Protein AF-A0A8B7E274-F1 (afdb_monomer)

Secondary structure (DSSP, 8-state):
-TT--HHHHHHHHHHHHHHHHHHHHHHT--EEEEESB--GGGSSS-TT-B--EEHHHHTT--SHHHHHHHHHHSS--TTTTS-HHHHHHHHHTBPPPEEEEPTTSSEEEEEEEE---HHHHTT---EEEETTEEEEEEEEEETTEEEEPPTTSHHHHHIIIIIHHHHHHHHHHHHHHHHH----HHHHHHHHHHTTSSS--TTT--EEEEE-----SGGG----SGGGGGGGGS-EEEEEE--TTHHHHSHHHHHTTSTTPEEE-GGG--S----

Mean predicted aligned error: 13.19 Å

Foldseek 3Di:
DPDDPLVNVVVVVLQVVLLVLLQCQLLQHKDKDKDQADPVVVVPDDHRDRRFDQCVSCVVLQFLVNNLCCCPPDPQCQQVVPDPLRSVLSSVQKDGWDWDDDPPDSGTMIMMIGHNQCVRSPLDHTFTDDPVRNVGWGWHDDDPDTHTDDPPDPVVVCSNPPVSNVSSVVNVVVVVVVVVDPPPVVVVVCCVQVVPDPDHPVVVDAAEAEEEDDDPDPVVVPPACPVVLCLCVDPHQEYEYHYPCCCPGRCCVNNPPDPNYHYQYPVNPDDDDDD

pLDDT: mean 78.73, std 15.01, range [30.28, 97.69]

Radius of gyration: 22.77 Å; Cα contacts (8 Å, |Δi|>4): 388; chains: 1; bounding box: 51×40×62 Å

Structure (mmCIF, N/CA/C/O backbone):
data_AF-A0A8B7E274-F1
#
_entry.id   AF-A0A8B7E274-F1
#
loop_
_atom_site.group_PD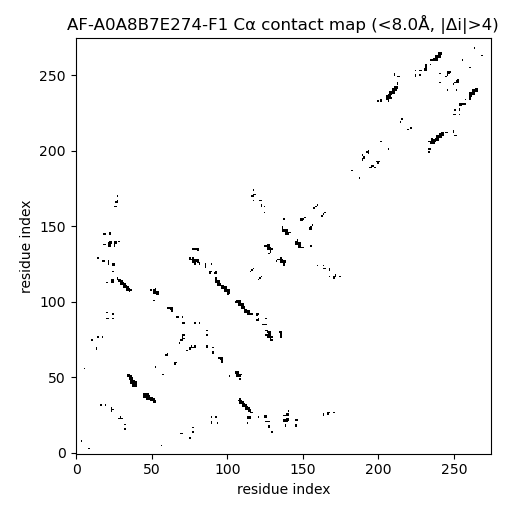B
_atom_site.id
_atom_site.type_symbol
_atom_site.label_atom_id
_atom_site.label_alt_id
_atom_site.label_comp_id
_atom_site.label_asym_id
_atom_site.label_entity_id
_atom_site.label_seq_id
_atom_site.pdbx_PDB_ins_code
_atom_site.Cartn_x
_atom_site.Cartn_y
_atom_site.Cartn_z
_atom_site.occupancy
_atom_site.B_iso_or_equiv
_atom_site.auth_seq_id
_atom_site.auth_comp_id
_atom_site.auth_asym_id
_atom_site.auth_atom_id
_atom_site.pdbx_PDB_model_num
ATOM 1 N N . ASN A 1 1 ? 26.942 3.659 7.820 1.00 33.00 1 ASN A N 1
ATOM 2 C CA . ASN A 1 1 ? 27.632 3.348 9.088 1.00 33.00 1 ASN A CA 1
ATOM 3 C C . ASN A 1 1 ? 28.043 1.889 9.086 1.00 33.00 1 ASN A C 1
ATOM 5 O O . ASN A 1 1 ? 27.149 1.057 8.990 1.00 33.00 1 ASN A O 1
ATOM 9 N N . PRO A 1 2 ? 29.345 1.575 9.141 1.00 39.31 2 PRO A N 1
ATOM 10 C CA . PRO A 1 2 ? 29.827 0.210 9.340 1.00 39.31 2 PRO A CA 1
ATOM 11 C C . PRO A 1 2 ? 29.796 -0.061 10.859 1.00 39.31 2 PRO A C 1
ATOM 13 O O . PRO A 1 2 ? 30.290 0.755 11.622 1.00 39.31 2 PRO A O 1
ATOM 16 N N . ASN A 1 3 ? 29.172 -1.071 11.452 1.00 41.00 3 ASN A N 1
ATOM 17 C CA . ASN A 1 3 ? 28.542 -2.293 10.990 1.00 41.00 3 ASN A CA 1
ATOM 18 C C . ASN A 1 3 ? 27.197 -2.409 11.728 1.00 41.00 3 ASN A C 1
ATOM 20 O O . ASN A 1 3 ? 27.193 -2.608 12.942 1.00 41.00 3 ASN A O 1
ATOM 24 N N . LEU A 1 4 ? 26.058 -2.276 11.040 1.00 55.00 4 LEU A N 1
ATOM 25 C CA . LEU A 1 4 ? 24.805 -2.772 11.620 1.00 55.00 4 LEU A CA 1
ATOM 26 C C . LEU A 1 4 ? 24.878 -4.300 11.617 1.00 55.00 4 LEU A C 1
ATOM 28 O O . LEU A 1 4 ? 25.197 -4.890 10.583 1.00 55.00 4 LEU A O 1
ATOM 32 N N . SER A 1 5 ? 24.611 -4.942 12.757 1.00 69.62 5 SER A N 1
ATOM 33 C CA . SER A 1 5 ? 24.557 -6.403 12.798 1.00 69.62 5 SER A CA 1
ATOM 34 C C . SER A 1 5 ? 23.412 -6.903 11.911 1.00 69.62 5 SER A C 1
ATOM 36 O O . SER A 1 5 ? 22.435 -6.186 11.679 1.00 69.62 5 SER A O 1
ATOM 38 N N . GLU A 1 6 ? 23.489 -8.149 11.434 1.00 70.44 6 GLU A N 1
ATOM 39 C CA . GLU A 1 6 ? 22.400 -8.763 10.659 1.00 70.44 6 GLU A CA 1
ATOM 40 C C . GLU A 1 6 ? 21.058 -8.613 11.394 1.00 70.44 6 GLU A C 1
ATOM 42 O O . GLU A 1 6 ? 20.045 -8.275 10.785 1.00 70.44 6 GLU A O 1
ATOM 47 N N . LYS A 1 7 ? 21.078 -8.772 12.725 1.00 72.75 7 LYS A N 1
ATOM 48 C CA . LYS A 1 7 ? 19.931 -8.567 13.609 1.00 72.75 7 LYS A CA 1
ATOM 49 C C . LYS A 1 7 ? 19.374 -7.148 13.496 1.00 72.75 7 LYS A C 1
ATOM 51 O O . LYS A 1 7 ? 18.175 -7.011 13.287 1.00 72.75 7 LYS A O 1
ATOM 56 N N . ASP A 1 8 ? 20.206 -6.114 13.577 1.00 70.62 8 ASP A N 1
ATOM 57 C CA . ASP A 1 8 ? 19.749 -4.718 13.509 1.00 70.62 8 ASP A CA 1
ATOM 58 C C . ASP A 1 8 ? 19.115 -4.386 12.154 1.00 70.62 8 ASP A C 1
ATOM 60 O O . ASP A 1 8 ? 18.099 -3.692 12.094 1.00 70.62 8 ASP A O 1
ATOM 64 N N . ILE A 1 9 ? 19.655 -4.954 11.070 1.00 73.25 9 ILE A N 1
ATOM 65 C CA . ILE A 1 9 ? 19.078 -4.836 9.725 1.00 73.25 9 ILE A CA 1
ATOM 66 C C . ILE A 1 9 ? 17.688 -5.484 9.685 1.00 73.25 9 ILE A C 1
ATOM 68 O O . ILE A 1 9 ? 16.738 -4.861 9.202 1.00 73.25 9 ILE A O 1
ATOM 72 N N . LYS A 1 10 ? 17.530 -6.696 10.245 1.00 77.38 10 LYS A N 1
ATOM 73 C CA . LYS A 1 10 ? 16.214 -7.362 10.328 1.00 77.38 10 LYS A CA 1
ATOM 74 C C . LYS A 1 10 ? 15.217 -6.523 11.123 1.00 77.38 10 LYS A C 1
ATOM 76 O O . LYS A 1 10 ? 14.062 -6.396 10.729 1.00 77.38 10 LYS A O 1
ATOM 81 N N . LEU A 1 11 ? 15.654 -5.951 12.244 1.00 78.19 11 LEU A N 1
ATOM 82 C CA . LEU A 1 11 ? 14.799 -5.150 13.117 1.00 78.19 11 LEU A CA 1
ATOM 83 C C . LEU A 1 11 ? 14.332 -3.866 12.431 1.00 78.19 11 LEU A C 1
ATOM 85 O O . LEU A 1 11 ? 13.142 -3.553 12.466 1.00 78.19 11 LEU A O 1
ATOM 89 N N . ALA A 1 12 ? 15.240 -3.160 11.756 1.00 81.12 12 ALA A N 1
ATOM 90 C CA . ALA A 1 12 ? 14.899 -1.976 10.977 1.00 81.12 12 ALA A CA 1
ATOM 91 C C . ALA A 1 12 ? 13.906 -2.308 9.852 1.00 81.12 12 ALA A C 1
ATOM 93 O O . ALA A 1 12 ? 12.938 -1.573 9.646 1.00 81.12 12 ALA A O 1
ATOM 94 N N . PHE A 1 13 ? 14.104 -3.443 9.173 1.00 84.62 13 PHE A N 1
ATOM 95 C CA . PHE A 1 13 ? 13.191 -3.935 8.145 1.00 84.62 13 PHE A CA 1
ATOM 96 C C . PHE A 1 13 ? 11.785 -4.189 8.705 1.00 84.62 13 PHE A C 1
ATOM 98 O O . PHE A 1 13 ? 10.815 -3.621 8.205 1.00 84.62 13 PHE A O 1
ATOM 105 N N . ILE A 1 14 ? 11.674 -4.982 9.778 1.00 84.00 14 ILE A N 1
ATOM 106 C CA . ILE A 1 14 ? 10.390 -5.328 10.411 1.00 84.00 14 ILE A CA 1
ATOM 107 C C . ILE A 1 14 ? 9.680 -4.075 10.916 1.00 84.00 14 ILE A C 1
ATOM 109 O O . ILE A 1 14 ? 8.479 -3.927 10.711 1.00 84.00 14 ILE A O 1
ATOM 113 N N . HIS A 1 15 ? 10.407 -3.155 11.553 1.00 86.81 15 HIS A N 1
ATOM 114 C CA . HIS A 1 15 ? 9.827 -1.917 12.058 1.00 86.81 15 HIS A CA 1
ATOM 115 C C . HIS A 1 15 ? 9.302 -1.032 10.921 1.00 86.81 15 HIS A C 1
ATOM 117 O O . HIS A 1 15 ? 8.178 -0.532 11.001 1.00 86.81 15 HIS A O 1
ATOM 123 N N . LYS A 1 16 ? 10.077 -0.863 9.839 1.00 90.19 16 LYS A N 1
ATOM 124 C CA . LYS A 1 16 ? 9.668 -0.060 8.677 1.00 90.19 16 LYS A CA 1
ATOM 125 C C . LYS A 1 16 ? 8.457 -0.679 7.975 1.00 90.19 16 LYS A C 1
ATOM 127 O O . LYS A 1 16 ? 7.489 0.034 7.714 1.00 90.19 16 LYS A O 1
ATOM 132 N N . LEU A 1 17 ? 8.479 -1.994 7.745 1.00 91.06 17 LEU A N 1
ATOM 133 C CA . LEU A 1 17 ? 7.355 -2.731 7.167 1.00 91.06 17 LEU A CA 1
ATOM 134 C C . LEU A 1 17 ? 6.113 -2.647 8.061 1.00 91.06 17 LEU A C 1
ATOM 136 O O . LEU A 1 17 ? 5.043 -2.298 7.581 1.00 91.06 17 LEU A O 1
ATOM 140 N N . GLY A 1 18 ? 6.258 -2.906 9.362 1.00 91.94 18 GLY A N 1
ATOM 141 C CA . GLY A 1 18 ? 5.162 -2.864 10.329 1.00 91.94 18 GLY A CA 1
ATOM 142 C C . GLY A 1 18 ? 4.521 -1.482 10.434 1.00 91.94 18 GLY A C 1
ATOM 143 O O . GLY A 1 18 ? 3.300 -1.375 10.452 1.00 91.94 18 GLY A O 1
ATOM 144 N N . THR A 1 19 ? 5.331 -0.420 10.432 1.00 93.94 19 THR A N 1
ATOM 145 C CA . THR A 1 19 ? 4.847 0.971 10.458 1.00 93.94 19 THR A CA 1
ATOM 146 C C . THR A 1 19 ? 4.044 1.295 9.205 1.00 93.94 19 THR A C 1
ATOM 148 O O . THR A 1 19 ? 2.931 1.809 9.300 1.00 93.94 19 THR A O 1
ATOM 151 N N . PHE A 1 20 ? 4.584 0.958 8.032 1.00 95.25 20 PHE A N 1
ATOM 152 C CA . PHE A 1 20 ? 3.915 1.170 6.752 1.00 95.25 20 PHE A CA 1
ATOM 153 C C . PHE A 1 20 ? 2.606 0.376 6.659 1.00 95.25 20 PHE A C 1
ATOM 155 O O . PHE A 1 20 ? 1.564 0.930 6.318 1.00 95.25 20 PHE A O 1
ATOM 162 N N . ALA A 1 21 ? 2.645 -0.904 7.026 1.00 94.75 21 ALA A N 1
ATOM 163 C CA . ALA A 1 21 ? 1.494 -1.793 7.026 1.00 94.75 21 ALA A CA 1
ATOM 164 C C . ALA A 1 21 ? 0.391 -1.301 7.976 1.00 94.75 21 ALA A C 1
ATOM 166 O O . ALA A 1 21 ? -0.757 -1.169 7.555 1.00 94.75 21 ALA A O 1
ATOM 167 N N . ALA A 1 22 ? 0.734 -0.947 9.221 1.00 95.56 22 ALA A N 1
ATOM 168 C CA . ALA A 1 22 ? -0.215 -0.394 10.185 1.00 95.56 22 ALA A CA 1
ATOM 169 C C . ALA A 1 22 ? -0.840 0.915 9.682 1.00 95.56 22 ALA A C 1
ATOM 171 O O . ALA A 1 22 ? -2.057 1.074 9.767 1.00 95.56 22 ALA A O 1
ATOM 172 N N . ALA A 1 23 ? -0.039 1.814 9.100 1.00 97.31 23 ALA A N 1
ATOM 173 C CA . ALA A 1 23 ? -0.530 3.059 8.515 1.00 97.31 23 ALA A CA 1
ATOM 174 C C . ALA A 1 23 ? -1.537 2.806 7.387 1.00 97.31 23 ALA A C 1
ATOM 176 O O . ALA A 1 23 ? -2.643 3.349 7.409 1.00 97.31 23 ALA A O 1
ATOM 177 N N . CYS A 1 24 ? -1.183 1.952 6.421 1.00 97.56 24 CYS A N 1
ATOM 178 C CA . CYS A 1 24 ? -2.059 1.579 5.311 1.00 97.56 24 CYS A CA 1
ATOM 179 C C . CYS A 1 24 ? -3.362 0.943 5.815 1.00 97.56 24 CYS A C 1
ATOM 181 O O . CYS A 1 24 ? -4.448 1.323 5.377 1.00 97.56 24 CYS A O 1
ATOM 183 N N . MET A 1 25 ? -3.277 0.026 6.785 1.00 97.12 25 MET A N 1
ATOM 184 C CA . MET A 1 25 ? -4.450 -0.656 7.329 1.00 97.12 25 MET A CA 1
ATOM 185 C C . MET A 1 25 ? -5.360 0.266 8.135 1.00 97.12 25 MET A C 1
ATOM 187 O O . MET A 1 25 ? -6.572 0.215 7.937 1.00 97.12 25 MET A O 1
ATOM 191 N N . ASN A 1 26 ? -4.818 1.129 8.992 1.00 97.69 26 ASN A N 1
ATOM 192 C CA . ASN A 1 26 ? -5.615 2.074 9.780 1.00 97.69 26 ASN A CA 1
ATOM 193 C C . ASN A 1 26 ? -6.251 3.169 8.910 1.00 97.69 26 ASN A C 1
ATOM 195 O O . ASN A 1 26 ? -7.374 3.583 9.193 1.00 97.69 26 ASN A O 1
ATOM 199 N N . SER A 1 27 ? -5.574 3.589 7.834 1.00 97.19 27 SER A N 1
ATOM 200 C CA . SER A 1 27 ? -6.117 4.540 6.853 1.00 97.19 27 SER A CA 1
ATOM 201 C C . SER A 1 27 ? -6.951 3.896 5.741 1.00 97.19 27 SER A C 1
ATOM 203 O O . SER A 1 27 ? -7.525 4.611 4.931 1.00 97.19 27 SER A O 1
ATOM 205 N N . ARG A 1 28 ? -7.031 2.559 5.684 1.00 96.06 28 ARG A N 1
ATOM 206 C CA . ARG A 1 28 ? -7.749 1.785 4.650 1.00 96.06 28 ARG A CA 1
ATOM 207 C C . ARG A 1 28 ? -7.289 2.054 3.204 1.00 96.06 28 ARG A C 1
ATOM 209 O O . ARG A 1 28 ? -8.042 1.825 2.253 1.00 96.06 28 ARG A O 1
ATOM 216 N N . TYR A 1 29 ? -6.024 2.436 3.027 1.00 93.19 29 TYR A N 1
ATOM 217 C CA . TYR A 1 29 ? -5.407 2.647 1.717 1.00 93.19 29 TYR A CA 1
ATOM 218 C C . TYR A 1 29 ? -4.513 1.481 1.309 1.00 93.19 29 TYR A C 1
ATOM 220 O O . TYR A 1 29 ? -3.795 0.913 2.130 1.00 93.19 29 TYR A O 1
ATOM 228 N N . ASN A 1 30 ? -4.547 1.142 0.019 1.00 95.00 30 ASN A N 1
ATOM 229 C CA . ASN A 1 30 ? -3.553 0.236 -0.545 1.00 95.00 30 ASN A CA 1
ATOM 230 C C . ASN A 1 30 ? -2.201 0.947 -0.566 1.00 95.00 30 ASN A C 1
ATOM 232 O O . ASN A 1 30 ? -2.141 2.156 -0.791 1.00 95.00 30 ASN A O 1
ATOM 236 N N . GLY A 1 31 ? -1.124 0.197 -0.394 1.00 94.44 31 GLY A N 1
ATOM 237 C CA . GLY A 1 31 ? 0.209 0.752 -0.553 1.00 94.44 31 GLY A CA 1
ATOM 238 C C . GLY A 1 31 ? 1.223 -0.325 -0.865 1.00 94.44 31 GLY A C 1
ATOM 239 O O . GLY A 1 31 ? 1.112 -1.436 -0.363 1.00 94.44 31 GLY A O 1
ATOM 240 N N . THR A 1 32 ? 2.230 0.039 -1.644 1.00 94.31 32 THR A N 1
ATOM 241 C CA . THR A 1 32 ? 3.379 -0.812 -1.946 1.00 94.31 32 THR A CA 1
ATOM 242 C C . THR A 1 32 ? 4.606 -0.196 -1.300 1.00 94.31 32 THR A C 1
ATOM 244 O O . THR A 1 32 ? 4.829 1.014 -1.408 1.00 94.31 32 THR A O 1
ATOM 247 N N . ILE A 1 33 ? 5.381 -1.008 -0.588 1.00 92.25 33 ILE A N 1
ATOM 248 C CA . ILE A 1 33 ? 6.664 -0.596 -0.028 1.00 92.25 33 ILE A CA 1
ATOM 249 C C . ILE A 1 33 ? 7.794 -1.305 -0.759 1.00 92.25 33 ILE A C 1
ATOM 251 O O . ILE A 1 33 ? 7.780 -2.524 -0.923 1.00 92.25 33 ILE A O 1
ATOM 255 N N . PHE A 1 34 ? 8.796 -0.516 -1.138 1.00 91.31 34 PHE A N 1
ATOM 256 C CA . PHE A 1 34 ? 10.032 -0.999 -1.726 1.00 91.31 34 PHE A CA 1
ATOM 257 C C . PHE A 1 34 ? 11.187 -0.848 -0.735 1.00 91.31 34 PHE A C 1
ATOM 259 O O . PHE A 1 34 ? 11.337 0.185 -0.073 1.00 91.31 34 PHE A O 1
ATOM 266 N N . PHE A 1 35 ? 12.038 -1.866 -0.656 1.00 89.75 35 PHE A N 1
ATOM 267 C CA . PHE A 1 35 ? 13.334 -1.795 0.008 1.00 89.75 35 PHE A CA 1
ATOM 268 C C . PHE A 1 35 ? 14.453 -1.991 -1.014 1.00 89.75 35 PHE A C 1
ATOM 270 O O . PHE A 1 35 ? 14.328 -2.794 -1.935 1.00 89.75 35 PHE A O 1
ATOM 277 N N . GLY A 1 36 ? 15.557 -1.265 -0.834 1.00 88.19 36 GLY A N 1
ATOM 278 C CA . GLY A 1 36 ? 16.609 -1.154 -1.850 1.00 88.19 36 GLY A CA 1
ATOM 279 C C . GLY A 1 36 ? 16.381 -0.005 -2.839 1.00 88.19 36 GLY A C 1
ATOM 280 O O . GLY A 1 36 ? 17.130 0.104 -3.802 1.00 88.19 36 GLY A O 1
ATOM 281 N N . ILE A 1 37 ? 15.392 0.858 -2.590 1.00 88.12 37 ILE A N 1
ATOM 282 C CA . ILE A 1 37 ? 15.175 2.117 -3.312 1.00 88.12 37 ILE A CA 1
ATOM 283 C C . ILE A 1 37 ? 15.414 3.272 -2.338 1.00 88.12 37 ILE A C 1
ATOM 285 O O . ILE A 1 37 ? 14.920 3.236 -1.206 1.00 88.12 37 ILE A O 1
ATOM 289 N N . SER A 1 38 ? 16.205 4.256 -2.758 1.00 81.88 38 SER A N 1
ATOM 290 C CA . SER A 1 38 ? 16.547 5.416 -1.940 1.00 81.88 38 SER A CA 1
ATOM 291 C C . SER A 1 38 ? 15.380 6.394 -1.824 1.00 81.88 38 SER A C 1
ATOM 293 O O . SER A 1 38 ? 14.650 6.631 -2.787 1.00 81.88 38 SER A O 1
ATOM 295 N N . ASP A 1 39 ? 15.237 6.999 -0.646 1.00 73.62 39 ASP A N 1
ATOM 296 C CA . ASP A 1 39 ? 14.357 8.147 -0.423 1.00 73.62 39 ASP A CA 1
ATOM 297 C C . ASP A 1 39 ? 15.212 9.430 -0.381 1.00 73.62 39 ASP A C 1
ATOM 299 O O . ASP A 1 39 ? 16.369 9.400 0.042 1.00 73.62 39 ASP A O 1
ATOM 303 N N . CYS A 1 40 ? 14.671 10.575 -0.802 1.00 62.34 40 CYS A N 1
ATOM 304 C CA . CYS A 1 40 ? 15.409 11.845 -0.901 1.00 62.34 40 CYS A CA 1
ATOM 305 C C . CYS A 1 40 ? 15.821 12.427 0.461 1.00 62.34 40 CYS A C 1
ATOM 307 O O . CYS A 1 40 ? 16.544 13.420 0.523 1.00 62.34 40 CYS A O 1
ATOM 309 N N . LYS A 1 41 ? 15.390 11.812 1.565 1.00 61.06 41 LYS A N 1
ATOM 310 C CA . LYS A 1 41 ? 15.699 12.248 2.933 1.00 61.06 41 LYS A CA 1
ATOM 311 C C . LYS A 1 41 ? 17.135 11.949 3.359 1.00 61.06 41 LYS A C 1
ATOM 313 O O . LYS A 1 41 ? 17.600 12.510 4.348 1.00 61.06 41 LYS A O 1
ATOM 318 N N . ASP A 1 42 ? 17.842 11.108 2.613 1.00 56.75 42 ASP A N 1
ATOM 319 C CA . ASP A 1 42 ? 19.153 10.605 3.018 1.00 56.75 42 ASP A CA 1
ATOM 320 C C . ASP A 1 42 ? 20.292 11.569 2.634 1.00 56.75 42 ASP A C 1
ATOM 322 O O . ASP A 1 42 ? 21.438 11.368 3.044 1.00 56.75 42 ASP A O 1
ATOM 326 N N . GLY A 1 43 ? 19.995 12.605 1.832 1.00 60.75 43 GLY A N 1
ATOM 327 C CA . GLY A 1 43 ? 20.916 13.675 1.410 1.00 60.75 43 GLY A CA 1
ATOM 328 C C . GLY A 1 43 ? 22.123 13.218 0.578 1.00 60.75 43 GLY A C 1
ATOM 329 O O . GLY A 1 43 ? 22.936 14.038 0.164 1.00 60.75 43 GLY A O 1
ATOM 330 N N . LYS A 1 44 ? 22.260 11.908 0.356 1.00 67.12 44 LYS A N 1
ATOM 331 C CA . LYS A 1 44 ? 23.396 11.245 -0.302 1.00 67.12 44 LYS A CA 1
ATOM 332 C C . LYS A 1 44 ? 23.004 10.528 -1.590 1.00 67.12 44 LYS A C 1
ATOM 334 O O . LYS A 1 44 ? 23.861 9.940 -2.245 1.00 67.12 44 LYS A O 1
ATOM 339 N N . SER A 1 45 ? 21.718 10.459 -1.898 1.00 67.81 45 SER A N 1
ATOM 340 C CA . SER A 1 45 ? 21.174 9.658 -2.991 1.00 67.81 45 SER A CA 1
ATOM 341 C C . SER A 1 45 ? 19.885 10.299 -3.481 1.00 67.81 45 SER A C 1
ATOM 343 O O . SER A 1 45 ? 19.156 10.910 -2.692 1.00 67.81 45 SER A O 1
ATOM 345 N N . ASP A 1 46 ? 19.642 10.182 -4.780 1.00 76.81 46 ASP A N 1
ATOM 346 C CA . ASP A 1 46 ? 18.462 10.757 -5.414 1.00 76.81 46 ASP A CA 1
ATOM 347 C C . ASP A 1 46 ? 17.217 9.934 -5.044 1.00 76.81 46 ASP A C 1
ATOM 349 O O . ASP A 1 46 ? 17.287 8.719 -4.827 1.00 76.81 46 ASP A O 1
ATOM 353 N N . HIS A 1 47 ? 16.058 10.591 -4.944 1.00 79.12 47 HIS A N 1
ATOM 354 C CA . HIS A 1 47 ? 14.799 9.880 -4.708 1.00 79.12 47 HIS A CA 1
ATOM 355 C C . HIS A 1 47 ? 14.551 8.871 -5.829 1.00 79.12 47 HIS A C 1
ATOM 357 O O . HIS A 1 47 ? 14.644 9.220 -7.004 1.00 79.12 47 HIS A O 1
ATOM 363 N N . GLY A 1 48 ? 14.202 7.638 -5.470 1.00 80.69 48 GLY A N 1
ATOM 364 C CA . GLY A 1 48 ? 13.940 6.587 -6.449 1.00 80.69 48 GLY A CA 1
ATOM 365 C C . GLY A 1 48 ? 15.195 5.883 -6.969 1.00 80.69 48 GLY A C 1
ATOM 366 O O . GLY A 1 48 ? 15.069 4.958 -7.767 1.00 80.69 48 GLY A O 1
ATOM 367 N N . GLU A 1 49 ? 16.396 6.252 -6.510 1.00 84.75 49 GLU A N 1
ATOM 368 C CA . GLU A 1 49 ? 17.622 5.567 -6.923 1.00 84.75 49 GLU A CA 1
ATOM 369 C C . GLU A 1 49 ? 17.616 4.097 -6.463 1.00 84.75 49 GLU A C 1
ATOM 371 O O . GLU A 1 49 ? 17.457 3.796 -5.273 1.00 84.75 49 GLU A O 1
ATOM 376 N N . ILE A 1 50 ? 17.824 3.170 -7.402 1.00 87.06 50 ILE A N 1
ATOM 377 C CA . ILE A 1 50 ? 17.872 1.731 -7.130 1.00 87.06 50 ILE A CA 1
ATOM 378 C C . ILE A 1 50 ? 19.253 1.372 -6.569 1.00 87.06 50 ILE A C 1
ATOM 380 O O . ILE A 1 50 ? 20.238 1.267 -7.293 1.00 87.06 50 ILE A O 1
ATOM 384 N N . LYS A 1 51 ? 19.327 1.151 -5.254 1.00 86.69 51 LYS A N 1
ATOM 385 C CA . LYS A 1 51 ? 20.541 0.679 -4.564 1.00 86.69 51 LYS A CA 1
ATOM 386 C C . LYS A 1 51 ? 20.593 -0.844 -4.451 1.00 86.69 51 LYS A C 1
ATOM 388 O O . LYS A 1 51 ? 21.682 -1.420 -4.417 1.00 86.69 51 LYS A O 1
ATOM 393 N N . GLY A 1 52 ? 19.427 -1.478 -4.348 1.00 86.12 52 GLY A N 1
ATOM 394 C CA . GLY A 1 52 ? 19.267 -2.899 -4.060 1.00 86.12 52 GLY A CA 1
ATOM 395 C C . GLY A 1 52 ? 19.742 -3.313 -2.665 1.00 86.12 52 GLY A C 1
ATOM 396 O O . GLY A 1 52 ? 20.377 -2.557 -1.929 1.00 86.12 52 GLY A O 1
ATOM 397 N N . ILE A 1 53 ? 19.428 -4.550 -2.298 1.00 85.56 53 ILE A N 1
ATOM 398 C CA . ILE A 1 53 ? 19.911 -5.231 -1.097 1.00 85.56 53 ILE A CA 1
ATOM 399 C C . ILE A 1 53 ? 20.653 -6.487 -1.542 1.00 85.56 53 ILE A C 1
ATOM 401 O O . ILE A 1 53 ? 20.176 -7.199 -2.419 1.00 85.56 53 ILE A O 1
ATOM 405 N N . ILE A 1 54 ? 21.808 -6.767 -0.938 1.00 85.44 54 ILE A N 1
ATOM 406 C CA . ILE A 1 54 ? 22.615 -7.952 -1.255 1.00 85.44 54 ILE A CA 1
ATOM 407 C C . ILE A 1 54 ? 21.787 -9.219 -1.009 1.00 85.44 54 ILE A C 1
ATOM 409 O O . ILE A 1 54 ? 21.291 -9.434 0.099 1.00 85.44 54 ILE A O 1
ATOM 413 N N . THR A 1 55 ? 21.676 -10.074 -2.027 1.00 82.62 55 THR A N 1
ATOM 414 C CA . THR A 1 55 ? 20.790 -11.251 -2.039 1.00 82.62 55 THR A CA 1
ATOM 415 C C . THR A 1 55 ? 21.071 -12.216 -0.885 1.00 82.62 55 THR A C 1
ATOM 417 O O . THR A 1 55 ? 20.142 -12.762 -0.285 1.00 82.62 55 THR A O 1
ATOM 420 N N . SER A 1 56 ? 22.341 -12.403 -0.516 1.00 77.88 56 SER A N 1
ATOM 421 C CA . SER A 1 56 ? 22.738 -13.298 0.580 1.00 77.88 56 SER A CA 1
ATOM 422 C C . SER A 1 56 ? 22.145 -12.877 1.931 1.00 77.88 56 SER A C 1
ATOM 424 O O . SER A 1 56 ? 21.704 -13.741 2.690 1.00 77.88 56 SER A O 1
ATOM 426 N N . LEU A 1 57 ? 22.021 -11.568 2.185 1.00 74.06 57 LEU A N 1
ATOM 427 C CA . LEU A 1 57 ? 21.446 -11.005 3.416 1.00 74.06 57 LEU A CA 1
ATOM 428 C C . LEU A 1 57 ? 19.930 -11.197 3.518 1.00 74.06 57 LEU A C 1
ATOM 430 O O . LEU A 1 57 ? 19.363 -11.095 4.607 1.00 74.06 57 LEU A O 1
ATOM 434 N N . VAL A 1 58 ? 19.270 -11.435 2.381 1.00 72.25 58 VAL A N 1
ATOM 435 C CA . VAL A 1 58 ? 17.807 -11.469 2.264 1.00 72.25 58 VAL A CA 1
ATOM 436 C C . VAL A 1 58 ? 17.235 -12.825 1.871 1.00 72.25 58 VAL A C 1
ATOM 438 O O . VAL A 1 58 ? 16.021 -13.011 1.840 1.00 72.25 58 VAL A O 1
ATOM 441 N N . SER A 1 59 ? 18.112 -13.800 1.650 1.00 67.31 59 SER A N 1
ATOM 442 C CA . SER A 1 59 ? 17.788 -15.167 1.238 1.00 67.31 59 SER A CA 1
ATOM 443 C C . SER A 1 59 ? 16.762 -15.872 2.140 1.00 67.31 59 SER A C 1
ATOM 445 O O . SER A 1 59 ? 15.973 -16.677 1.648 1.00 67.31 59 SER A O 1
ATOM 447 N N . ASN A 1 60 ? 16.713 -15.517 3.428 1.00 67.06 60 ASN A N 1
ATOM 448 C CA . ASN A 1 60 ? 15.797 -16.088 4.420 1.00 67.06 60 ASN A CA 1
ATOM 449 C C . ASN A 1 60 ? 14.414 -15.405 4.489 1.00 67.06 60 ASN A C 1
ATOM 451 O O . ASN A 1 60 ? 13.546 -15.884 5.215 1.00 67.06 60 ASN A O 1
ATOM 455 N N . TYR A 1 61 ? 14.181 -14.306 3.760 1.00 67.19 61 TYR A N 1
ATOM 456 C CA . TYR A 1 61 ? 12.926 -13.532 3.794 1.00 67.19 61 TYR A CA 1
ATOM 457 C C . TYR A 1 61 ? 11.851 -14.060 2.822 1.00 67.19 61 TYR A C 1
ATOM 459 O O . TYR A 1 61 ? 10.926 -13.340 2.466 1.00 67.19 61 TYR A O 1
ATOM 467 N N . LYS A 1 62 ? 11.970 -15.300 2.333 1.00 60.19 62 LYS A N 1
ATOM 468 C CA . LYS A 1 62 ? 11.270 -15.747 1.115 1.00 60.19 62 LYS A CA 1
ATOM 469 C C . LYS A 1 62 ? 9.809 -16.174 1.264 1.00 60.19 62 LYS A C 1
ATOM 471 O O . LYS A 1 62 ? 9.177 -16.445 0.248 1.00 60.19 62 LYS A O 1
ATOM 476 N N . ASN A 1 63 ? 9.248 -16.258 2.467 1.00 63.03 63 ASN A N 1
ATOM 477 C CA . ASN A 1 63 ? 7.893 -16.784 2.637 1.00 63.03 63 ASN A CA 1
ATOM 478 C C . ASN A 1 63 ? 7.010 -15.924 3.549 1.00 63.03 63 ASN A C 1
ATOM 480 O O . ASN A 1 63 ? 7.477 -15.205 4.430 1.00 63.03 63 ASN A O 1
ATOM 484 N N . GLN A 1 64 ? 5.696 -16.026 3.340 1.00 65.75 64 GLN A N 1
ATOM 485 C CA . GLN A 1 64 ? 4.690 -15.423 4.217 1.00 65.75 64 GLN A CA 1
ATOM 486 C C . GLN A 1 64 ? 4.843 -15.921 5.664 1.00 65.75 64 GLN A C 1
ATOM 488 O O . GLN A 1 64 ? 4.607 -15.174 6.608 1.00 65.75 64 GLN A O 1
ATOM 493 N N . GLU A 1 65 ? 5.342 -17.145 5.848 1.00 68.62 65 GLU A N 1
ATOM 494 C CA . GLU A 1 65 ? 5.701 -17.680 7.159 1.00 68.62 65 GLU A CA 1
ATOM 495 C C . GLU A 1 65 ? 6.802 -16.857 7.845 1.00 68.62 65 GLU A C 1
ATOM 497 O O . GLU A 1 65 ? 6.762 -16.702 9.060 1.00 68.62 65 GLU A O 1
ATOM 502 N N . TRP A 1 66 ? 7.756 -16.275 7.110 1.00 72.38 66 TRP A N 1
ATOM 503 C CA . TRP A 1 66 ? 8.759 -15.378 7.677 1.00 72.38 66 TRP A CA 1
ATOM 504 C C . TRP A 1 66 ? 8.091 -14.126 8.235 1.00 72.38 66 TRP A C 1
ATOM 506 O O . TRP A 1 66 ? 8.353 -13.773 9.382 1.00 72.38 66 TRP A O 1
ATOM 516 N N . VAL A 1 67 ? 7.186 -13.507 7.474 1.00 69.19 67 VAL A N 1
ATOM 517 C CA . VAL A 1 67 ? 6.396 -12.350 7.922 1.00 69.19 67 VAL A CA 1
ATOM 518 C C . VAL A 1 67 ? 5.584 -12.732 9.163 1.00 69.19 67 VAL A C 1
ATOM 520 O O . VAL A 1 67 ? 5.724 -12.114 10.217 1.00 69.19 67 VAL A O 1
ATOM 523 N N . GLU A 1 68 ? 4.810 -13.813 9.099 1.00 68.12 68 GLU A N 1
ATOM 524 C CA . GLU A 1 68 ? 3.996 -14.294 10.217 1.00 68.12 68 GLU A CA 1
ATOM 525 C C . GLU A 1 68 ? 4.833 -14.637 11.452 1.00 68.12 68 GLU A C 1
ATOM 527 O O . GLU A 1 68 ? 4.504 -14.220 12.560 1.00 68.12 68 GLU A O 1
ATOM 532 N N . LYS A 1 69 ? 5.946 -15.354 11.288 1.00 70.19 69 LYS A N 1
ATOM 533 C CA . LYS A 1 69 ? 6.878 -15.688 12.368 1.00 70.19 69 LYS A CA 1
ATOM 534 C C . LYS A 1 69 ? 7.479 -14.428 12.964 1.00 70.19 69 LYS A C 1
ATOM 536 O O . LYS A 1 69 ? 7.611 -14.362 14.183 1.00 70.19 69 LYS A O 1
ATOM 541 N N . HIS A 1 70 ? 7.819 -13.432 12.149 1.00 70.00 70 HIS A N 1
ATOM 542 C CA . HIS A 1 70 ? 8.529 -12.270 12.656 1.00 70.00 70 HIS A CA 1
ATOM 543 C C . HIS A 1 70 ? 7.625 -11.258 13.353 1.00 70.00 70 HIS A C 1
ATOM 545 O O . HIS A 1 70 ? 8.054 -10.668 14.345 1.00 70.00 70 HIS A O 1
ATOM 551 N N . PHE A 1 71 ? 6.369 -11.149 12.916 1.00 66.00 71 PHE A N 1
ATOM 552 C CA . PHE A 1 71 ? 5.339 -10.359 13.591 1.00 66.00 71 PHE A CA 1
ATOM 553 C C . PHE A 1 71 ? 4.649 -11.107 14.753 1.00 66.00 71 PHE A C 1
ATOM 555 O O . PHE A 1 71 ? 4.009 -10.452 15.571 1.00 66.00 71 PHE A O 1
ATOM 562 N N . ARG A 1 72 ? 4.801 -12.443 14.879 1.00 57.53 72 ARG A N 1
ATOM 563 C CA . ARG A 1 72 ? 4.251 -13.247 16.000 1.00 57.53 72 ARG A CA 1
ATOM 564 C C . ARG A 1 72 ? 5.269 -13.730 17.051 1.00 57.53 72 ARG A C 1
ATOM 566 O O . ARG A 1 72 ? 4.861 -13.968 18.182 1.00 57.53 72 ARG A O 1
ATOM 573 N N . LYS A 1 73 ? 6.546 -13.977 16.708 1.00 49.28 73 LYS A N 1
ATOM 574 C CA . LYS A 1 73 ? 7.493 -14.761 17.550 1.00 49.28 73 LYS A CA 1
ATOM 575 C C . LYS A 1 73 ? 8.866 -14.128 17.827 1.00 49.28 73 LYS A C 1
ATOM 577 O O . LYS A 1 73 ? 9.598 -14.659 18.658 1.00 49.28 73 LYS A O 1
ATOM 582 N N . THR A 1 74 ? 9.269 -13.049 17.159 1.00 47.50 74 THR A N 1
ATOM 583 C CA . THR A 1 74 ? 10.572 -12.398 17.438 1.00 47.50 74 THR A CA 1
ATOM 584 C C . THR A 1 74 ? 10.454 -11.479 18.660 1.00 47.50 74 THR A C 1
ATOM 586 O O . THR A 1 74 ? 9.352 -11.024 18.951 1.00 47.50 74 THR A O 1
ATOM 589 N N . PRO A 1 75 ? 11.557 -11.101 19.336 1.00 44.16 75 PRO A N 1
ATOM 590 C CA . PRO A 1 75 ? 11.611 -10.043 20.363 1.00 44.16 75 PRO A CA 1
ATOM 591 C C . PRO A 1 75 ? 10.955 -8.691 20.017 1.00 44.16 75 PRO A C 1
ATOM 593 O O . PRO A 1 75 ? 10.904 -7.807 20.866 1.00 44.16 75 PRO A O 1
ATOM 596 N N . PHE A 1 76 ? 10.415 -8.523 18.811 1.00 55.53 76 PHE A N 1
ATOM 597 C CA . PHE A 1 76 ? 9.500 -7.449 18.475 1.00 55.53 76 PHE A CA 1
ATOM 598 C C . PHE A 1 76 ? 8.054 -7.879 18.720 1.00 55.53 76 PHE A C 1
ATOM 600 O O . PHE A 1 76 ? 7.335 -8.358 17.848 1.00 55.53 76 PHE A O 1
ATOM 607 N N . LYS A 1 77 ? 7.633 -7.595 19.948 1.00 62.97 77 LYS A N 1
ATOM 608 C CA . LYS A 1 77 ? 6.260 -7.387 20.411 1.00 62.97 77 LYS A CA 1
ATOM 609 C C . LYS A 1 77 ? 5.540 -6.250 19.653 1.00 62.97 77 LYS A C 1
ATOM 611 O O . LYS A 1 77 ? 4.707 -5.573 20.237 1.00 62.97 77 LYS A O 1
ATOM 616 N N . SER A 1 78 ? 5.848 -5.989 18.376 1.00 77.88 78 SER A N 1
ATOM 617 C CA . SER A 1 78 ? 5.332 -4.824 17.636 1.00 77.88 78 SER A CA 1
ATOM 618 C C . SER A 1 78 ? 3.813 -4.812 17.569 1.00 77.88 78 SER A C 1
ATOM 620 O O . SER A 1 78 ? 3.243 -3.756 17.389 1.00 77.88 78 SER A O 1
ATOM 622 N N . LEU A 1 79 ? 3.160 -5.963 17.692 1.00 85.19 79 LEU A N 1
ATOM 623 C CA . LEU A 1 79 ? 1.706 -6.075 17.722 1.00 85.19 79 LEU A CA 1
ATOM 624 C C . LEU A 1 79 ? 1.209 -6.598 19.079 1.00 85.19 79 LEU A C 1
ATOM 626 O O . LEU A 1 79 ? 0.161 -7.231 19.131 1.00 85.19 79 LEU A O 1
ATOM 630 N N . GLN A 1 80 ? 1.950 -6.395 20.178 1.00 86.50 80 GLN A N 1
ATOM 631 C CA . GLN A 1 80 ? 1.543 -6.923 21.493 1.00 86.50 80 GLN A CA 1
ATOM 632 C C . GLN A 1 80 ? 0.239 -6.303 22.000 1.00 86.50 80 GLN A C 1
ATOM 634 O O . GLN A 1 80 ? -0.494 -6.965 22.725 1.00 86.50 80 GLN A O 1
ATOM 639 N N . GLU A 1 81 ? -0.063 -5.070 21.583 1.00 90.25 81 GLU A N 1
ATOM 640 C CA . GLU A 1 81 ? -1.336 -4.400 21.887 1.00 90.25 81 GLU A CA 1
ATOM 641 C C . GLU A 1 81 ? -2.471 -4.836 20.954 1.00 90.25 81 GLU A C 1
ATOM 643 O O . GLU A 1 81 ? -3.615 -4.436 21.149 1.00 90.25 81 GLU A O 1
ATOM 648 N N . CYS A 1 82 ? -2.167 -5.625 19.920 1.00 90.19 82 CYS A N 1
ATOM 649 C CA . CYS A 1 82 ? -3.169 -6.201 19.038 1.00 90.19 82 CYS A CA 1
ATOM 650 C C . CYS A 1 82 ? -3.615 -7.564 19.579 1.00 90.19 82 CYS A C 1
ATOM 652 O O . CYS A 1 82 ? -2.802 -8.422 19.937 1.00 90.19 82 CYS A O 1
ATOM 654 N N . SER A 1 83 ? -4.920 -7.801 19.551 1.00 91.06 83 SER A N 1
ATOM 655 C CA . SER A 1 83 ? -5.542 -9.105 19.758 1.00 91.06 83 SER A CA 1
ATOM 656 C C . SER A 1 83 ? -5.033 -10.154 18.757 1.00 91.06 83 SER A C 1
ATOM 658 O O . SER A 1 83 ? -4.462 -9.847 17.707 1.00 91.06 83 SER A O 1
ATOM 660 N N . ARG A 1 84 ? -5.283 -11.438 19.047 1.00 87.56 84 ARG A N 1
ATOM 661 C CA . ARG A 1 84 ? -4.921 -12.537 18.131 1.00 87.56 84 ARG A CA 1
ATOM 662 C C . ARG A 1 84 ? -5.604 -12.414 16.764 1.00 87.56 84 ARG A C 1
ATOM 664 O O . ARG A 1 84 ? -4.988 -12.755 15.756 1.00 87.56 84 ARG A O 1
ATOM 671 N N . GLU A 1 85 ? -6.848 -11.932 16.730 1.00 91.44 85 GLU A N 1
ATOM 672 C CA . GLU A 1 85 ? -7.568 -11.679 15.475 1.00 91.44 85 GLU A CA 1
ATOM 673 C C . GLU A 1 85 ? -6.862 -10.586 14.669 1.00 91.44 85 GLU A C 1
ATOM 675 O O . GLU A 1 85 ? -6.542 -10.801 13.501 1.00 91.44 85 GLU A O 1
ATOM 680 N N . GLU A 1 86 ? -6.530 -9.461 15.304 1.00 92.38 86 GLU A N 1
ATOM 681 C CA . GLU A 1 86 ? -5.815 -8.355 14.664 1.00 92.38 86 GLU A CA 1
ATOM 682 C C . GLU A 1 86 ? -4.456 -8.795 14.126 1.00 92.38 86 GLU A C 1
ATOM 684 O O . GLU A 1 86 ? -4.148 -8.527 12.970 1.00 92.38 86 GLU A O 1
ATOM 689 N N . GLN A 1 87 ? -3.670 -9.547 14.896 1.00 89.38 87 GLN A N 1
ATOM 690 C CA . GLN A 1 87 ? -2.388 -10.078 14.421 1.00 89.38 87 GLN A CA 1
ATOM 691 C C . GLN A 1 87 ? -2.559 -11.004 13.208 1.00 89.38 87 GLN A C 1
ATOM 693 O O . GLN A 1 87 ? -1.778 -10.946 12.259 1.00 89.38 87 GLN A O 1
ATOM 698 N N . SER A 1 88 ? -3.587 -11.859 13.212 1.00 87.88 88 SER A N 1
ATOM 699 C CA . SER A 1 88 ? -3.872 -12.737 12.076 1.00 87.88 88 SER A CA 1
ATOM 700 C C . SER A 1 88 ? -4.301 -11.959 10.836 1.00 87.88 88 SER A C 1
ATOM 702 O O . SER A 1 88 ? -3.901 -12.310 9.727 1.00 87.88 88 SER A O 1
ATOM 704 N N . VAL A 1 89 ? -5.132 -10.935 11.007 1.00 91.62 89 VAL A N 1
ATOM 705 C CA . VAL A 1 89 ? -5.594 -10.072 9.919 1.00 91.62 89 VAL A CA 1
ATOM 706 C C . VAL A 1 89 ? -4.446 -9.236 9.367 1.00 91.62 89 VAL A C 1
ATOM 708 O O . VAL A 1 89 ? -4.305 -9.142 8.151 1.00 91.62 89 VAL A O 1
ATOM 711 N N . PHE A 1 90 ? -3.588 -8.705 10.238 1.00 91.75 90 PHE A N 1
ATOM 712 C CA . PHE A 1 90 ? -2.426 -7.909 9.859 1.00 91.75 90 PHE A CA 1
ATOM 713 C C . PHE A 1 90 ? -1.538 -8.670 8.873 1.00 91.75 90 PHE A C 1
ATOM 715 O O . PHE A 1 90 ? -1.216 -8.158 7.807 1.00 91.75 90 PHE A O 1
ATOM 722 N N . SER A 1 91 ? -1.212 -9.933 9.169 1.00 87.75 91 SER A N 1
ATOM 723 C CA . SER A 1 91 ? -0.434 -10.771 8.251 1.00 87.75 91 SER A CA 1
ATOM 724 C C . SER A 1 91 ? -1.152 -11.055 6.929 1.00 87.75 91 SER A C 1
ATOM 726 O O . SER A 1 91 ? -0.514 -11.038 5.884 1.00 87.75 91 SER A O 1
ATOM 728 N N . ARG A 1 92 ? -2.473 -11.275 6.952 1.00 89.62 92 ARG A N 1
ATOM 729 C CA . ARG A 1 92 ? -3.273 -11.578 5.749 1.00 89.62 92 ARG A CA 1
ATOM 730 C C . ARG A 1 92 ? -3.447 -10.396 4.800 1.00 89.62 92 ARG A C 1
ATOM 732 O O . ARG A 1 92 ? -3.784 -10.604 3.641 1.00 89.62 92 ARG A O 1
ATOM 739 N N . CYS A 1 93 ? -3.268 -9.177 5.292 1.00 91.75 93 CYS A N 1
ATOM 740 C CA . CYS A 1 93 ? -3.344 -7.965 4.484 1.00 91.75 93 CYS A CA 1
ATOM 741 C C . CYS A 1 93 ? -2.005 -7.590 3.834 1.00 91.75 93 CYS A C 1
ATOM 743 O O . CYS A 1 93 ? -1.934 -6.553 3.179 1.00 91.75 93 CYS A O 1
ATOM 745 N N . MET A 1 94 ? -0.961 -8.405 4.004 1.00 91.00 94 MET A N 1
ATOM 746 C CA . MET A 1 94 ? 0.330 -8.244 3.336 1.00 91.00 94 MET A CA 1
ATOM 747 C C . MET A 1 94 ? 0.485 -9.299 2.243 1.00 91.00 94 MET A C 1
ATOM 749 O O . MET A 1 94 ? 0.182 -10.472 2.467 1.00 91.00 94 MET A O 1
ATOM 753 N N . SER A 1 95 ? 0.978 -8.901 1.073 1.00 87.56 95 SER A N 1
ATOM 754 C CA . SER A 1 95 ? 1.349 -9.851 0.028 1.00 87.56 95 SER A CA 1
ATOM 755 C C . SER A 1 95 ? 2.565 -10.679 0.439 1.00 87.56 95 SER A C 1
ATOM 757 O O . SER A 1 95 ? 3.327 -10.327 1.345 1.00 87.56 95 SER A O 1
ATOM 759 N N . SER A 1 96 ? 2.809 -11.761 -0.300 1.00 84.25 96 SER A N 1
ATOM 760 C CA . SER A 1 96 ? 4.122 -12.397 -0.296 1.00 84.25 96 SER A CA 1
ATOM 761 C C . SER A 1 96 ? 5.206 -11.393 -0.694 1.00 84.25 96 SER A C 1
ATOM 763 O O . SER A 1 96 ? 4.974 -10.504 -1.518 1.00 84.25 96 SER A O 1
ATOM 765 N N . ILE A 1 97 ? 6.397 -11.576 -0.131 1.00 86.19 97 ILE A N 1
ATOM 766 C CA . ILE A 1 97 ? 7.572 -10.767 -0.443 1.00 86.19 97 ILE A CA 1
ATOM 767 C C . ILE A 1 97 ? 8.017 -11.077 -1.878 1.00 86.19 97 ILE A C 1
ATOM 769 O O . ILE A 1 97 ? 8.343 -12.225 -2.185 1.00 86.19 97 ILE A O 1
ATOM 773 N N . ARG A 1 98 ? 8.032 -10.063 -2.750 1.00 86.94 98 ARG A N 1
ATOM 774 C CA . ARG A 1 98 ? 8.583 -10.165 -4.108 1.00 86.94 98 ARG A CA 1
ATOM 775 C C . ARG A 1 98 ? 10.037 -9.705 -4.105 1.00 86.94 98 ARG A C 1
ATOM 777 O O . ARG A 1 98 ? 10.357 -8.650 -3.563 1.00 86.94 98 ARG A O 1
ATOM 784 N N . PHE A 1 99 ? 10.909 -10.501 -4.718 1.00 86.75 99 PHE A N 1
ATOM 785 C CA . PHE A 1 99 ? 12.315 -10.159 -4.934 1.00 86.75 99 PHE A CA 1
ATOM 786 C C . PHE A 1 99 ? 12.514 -9.858 -6.408 1.00 86.75 99 PHE A C 1
ATOM 788 O O . PHE A 1 99 ? 12.367 -10.745 -7.245 1.00 86.75 99 PHE A O 1
ATOM 795 N N . ILE A 1 100 ? 12.845 -8.611 -6.707 1.00 88.25 100 ILE A N 1
ATOM 796 C CA . ILE A 1 100 ? 13.089 -8.136 -8.061 1.00 88.25 100 ILE A CA 1
ATOM 797 C C . ILE A 1 100 ? 14.610 -8.091 -8.246 1.00 88.25 100 ILE A C 1
ATOM 799 O O . ILE A 1 100 ? 15.260 -7.270 -7.591 1.00 88.25 100 ILE A O 1
ATOM 803 N N . PRO A 1 101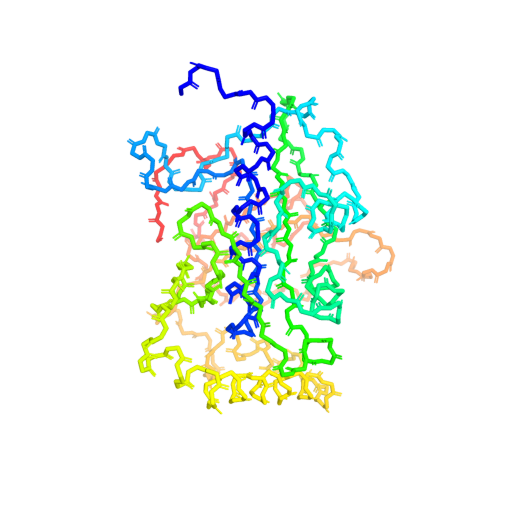 ? 15.204 -8.985 -9.055 1.00 87.75 101 PRO A N 1
ATOM 804 C CA . PRO A 1 101 ? 16.641 -8.968 -9.303 1.00 87.75 101 PRO A CA 1
ATOM 805 C C . PRO A 1 101 ? 17.049 -7.698 -10.050 1.00 87.75 101 PRO A C 1
ATOM 807 O O . PRO A 1 101 ? 16.342 -7.237 -10.944 1.00 87.75 101 PRO A O 1
ATOM 810 N N . ILE A 1 102 ? 18.202 -7.146 -9.681 1.00 85.88 102 ILE A N 1
ATOM 811 C CA . ILE A 1 102 ? 18.858 -6.086 -10.445 1.00 85.88 102 ILE A CA 1
ATOM 812 C C . ILE A 1 102 ? 19.763 -6.767 -11.473 1.00 85.88 102 ILE A C 1
ATOM 814 O O . ILE A 1 102 ? 20.560 -7.634 -11.113 1.00 85.88 102 ILE A O 1
ATOM 818 N N . ILE A 1 103 ? 19.610 -6.393 -12.744 1.00 85.00 103 ILE A N 1
ATOM 819 C CA . ILE A 1 103 ? 20.370 -6.966 -13.863 1.00 85.00 103 ILE A CA 1
ATOM 820 C C . ILE A 1 103 ? 21.873 -6.794 -13.597 1.00 85.00 103 ILE A C 1
ATOM 822 O O . ILE A 1 103 ? 22.302 -5.756 -13.094 1.00 85.00 103 ILE A O 1
ATOM 826 N N . ASP A 1 104 ? 22.645 -7.846 -13.879 1.00 86.19 104 ASP A N 1
ATOM 827 C CA . ASP A 1 104 ? 24.100 -7.904 -13.692 1.00 86.19 104 ASP A CA 1
ATOM 828 C C . ASP A 1 104 ? 24.583 -7.548 -12.271 1.00 86.19 104 ASP A C 1
ATOM 830 O O . ASP A 1 104 ? 25.690 -7.046 -12.067 1.00 86.19 104 ASP A O 1
ATOM 834 N N . SER A 1 105 ? 23.758 -7.826 -11.255 1.00 87.19 105 SER A N 1
ATOM 835 C CA . SER A 1 105 ? 24.064 -7.551 -9.851 1.00 87.19 105 SER A CA 1
ATOM 836 C C . SER A 1 105 ? 23.685 -8.716 -8.935 1.00 87.19 105 SER A C 1
ATOM 838 O O . SER A 1 105 ? 22.731 -9.450 -9.175 1.00 87.19 105 SER A O 1
ATOM 840 N N . ASP A 1 106 ? 24.386 -8.853 -7.808 1.00 88.81 106 ASP A N 1
ATOM 841 C CA . ASP A 1 106 ? 24.037 -9.776 -6.721 1.00 88.81 106 ASP A CA 1
ATOM 842 C C . ASP A 1 106 ? 22.955 -9.203 -5.785 1.00 88.81 106 ASP A C 1
ATOM 844 O O . ASP A 1 106 ? 22.782 -9.655 -4.645 1.00 88.81 106 ASP A O 1
ATOM 848 N N . ARG A 1 107 ? 22.216 -8.191 -6.250 1.00 89.44 107 ARG A N 1
ATOM 849 C CA . ARG A 1 107 ? 21.284 -7.393 -5.457 1.00 89.44 107 ARG A CA 1
ATOM 850 C C . ARG A 1 107 ? 19.849 -7.524 -5.939 1.00 89.44 107 ARG A C 1
ATOM 852 O O . ARG A 1 107 ? 19.568 -7.730 -7.115 1.00 89.44 107 ARG A O 1
ATOM 859 N N . VAL A 1 108 ? 18.933 -7.327 -5.001 1.00 88.62 108 VAL A N 1
ATOM 860 C CA . VAL A 1 108 ? 17.489 -7.374 -5.229 1.00 88.62 108 VAL A CA 1
ATOM 861 C C . VAL A 1 108 ? 16.806 -6.145 -4.643 1.00 88.62 108 VAL A C 1
ATOM 863 O O . VAL A 1 108 ? 17.208 -5.631 -3.598 1.00 88.62 108 VAL A O 1
ATOM 866 N N . VAL A 1 109 ? 15.737 -5.697 -5.288 1.00 90.56 109 VAL A N 1
ATOM 867 C CA . VAL A 1 109 ? 14.722 -4.844 -4.666 1.00 90.56 109 VAL A CA 1
ATOM 868 C C . VAL A 1 109 ? 13.674 -5.751 -4.037 1.00 90.56 109 VAL A C 1
ATOM 870 O O . VAL A 1 109 ? 13.261 -6.746 -4.630 1.00 90.56 109 VAL A O 1
ATOM 873 N N . ILE A 1 110 ? 13.261 -5.425 -2.816 1.00 89.50 110 ILE A N 1
ATOM 874 C CA . ILE A 1 110 ? 12.179 -6.139 -2.139 1.00 89.50 110 ILE A CA 1
ATOM 875 C C . ILE A 1 110 ? 10.914 -5.311 -2.252 1.00 89.50 110 ILE A C 1
ATOM 877 O O . ILE A 1 110 ? 10.911 -4.147 -1.860 1.00 89.50 110 ILE A O 1
ATOM 881 N N . GLU A 1 111 ? 9.843 -5.931 -2.719 1.00 91.81 111 GLU A N 1
ATOM 882 C CA . GLU A 1 111 ? 8.533 -5.317 -2.873 1.00 91.81 111 GLU A CA 1
ATOM 883 C C . GLU A 1 111 ? 7.491 -6.075 -2.046 1.00 91.81 111 GLU A C 1
ATOM 885 O O . GLU A 1 111 ? 7.450 -7.311 -2.037 1.00 91.81 111 GLU A O 1
ATOM 890 N N . ILE A 1 112 ? 6.657 -5.324 -1.325 1.00 91.94 112 ILE A N 1
ATOM 891 C CA . ILE A 1 112 ? 5.556 -5.863 -0.523 1.00 91.94 112 ILE A CA 1
ATOM 892 C C . ILE A 1 112 ? 4.337 -4.957 -0.695 1.00 91.94 112 ILE A C 1
ATOM 894 O O . ILE A 1 112 ? 4.414 -3.752 -0.441 1.00 91.94 112 ILE A O 1
ATOM 898 N N . ASP A 1 113 ? 3.208 -5.549 -1.073 1.00 94.38 113 ASP A N 1
ATOM 899 C CA . ASP A 1 113 ? 1.920 -4.873 -1.180 1.00 94.38 113 ASP A CA 1
ATOM 900 C C . ASP A 1 113 ? 1.130 -5.026 0.124 1.00 94.38 113 ASP A C 1
ATOM 902 O O . ASP A 1 113 ? 1.079 -6.098 0.730 1.00 94.38 113 ASP A O 1
ATOM 906 N N . ILE A 1 114 ? 0.478 -3.948 0.547 1.00 95.94 114 ILE A N 1
ATOM 907 C CA . ILE A 1 114 ? -0.461 -3.917 1.664 1.00 95.94 114 ILE A CA 1
ATOM 908 C C . ILE A 1 114 ? -1.846 -3.640 1.098 1.00 95.94 114 ILE A C 1
ATOM 910 O O . ILE A 1 114 ? -2.103 -2.560 0.557 1.00 95.94 114 ILE A O 1
ATOM 914 N N . GLU A 1 115 ? -2.755 -4.597 1.256 1.00 95.38 115 GLU A N 1
ATOM 915 C CA . GLU A 1 115 ? -4.145 -4.463 0.840 1.00 95.38 115 GLU A CA 1
ATOM 916 C C . GLU A 1 115 ? -5.088 -4.608 2.045 1.00 95.38 115 GLU A C 1
ATOM 918 O O . GLU A 1 115 ? -5.441 -5.722 2.449 1.00 95.38 115 GLU A O 1
ATOM 923 N N . PRO A 1 116 ? -5.570 -3.488 2.614 1.00 95.56 116 PRO A N 1
ATOM 924 C CA . PRO A 1 116 ? -6.542 -3.518 3.697 1.00 95.56 116 PRO A CA 1
ATOM 925 C C . PRO A 1 116 ? -7.950 -3.779 3.157 1.00 95.56 116 PRO A C 1
ATOM 927 O O . PRO A 1 116 ? -8.821 -2.906 3.133 1.00 95.56 116 PRO A O 1
ATOM 930 N N . ASN A 1 117 ? -8.171 -4.995 2.665 1.00 93.94 117 ASN A N 1
ATOM 931 C CA . ASN A 1 117 ? -9.469 -5.430 2.178 1.00 93.94 117 ASN A CA 1
ATOM 932 C C . ASN A 1 117 ? -10.502 -5.389 3.313 1.00 93.94 117 ASN A C 1
ATOM 934 O O . ASN A 1 117 ? -10.268 -5.963 4.375 1.00 93.94 117 ASN A O 1
ATOM 938 N N . PHE A 1 118 ? -11.653 -4.751 3.097 1.00 95.56 118 PHE A N 1
ATOM 939 C CA . PHE A 1 118 ? -12.684 -4.602 4.120 1.00 95.56 118 PHE A CA 1
ATOM 940 C C . PHE A 1 118 ? -13.174 -5.950 4.660 1.00 95.56 118 PHE A C 1
ATOM 942 O O . PHE A 1 118 ? -13.376 -6.088 5.861 1.00 95.56 118 PHE A O 1
ATOM 949 N N . PHE A 1 119 ? -13.322 -6.971 3.817 1.00 93.31 119 PHE A N 1
ATOM 950 C CA . PHE A 1 119 ? -13.816 -8.281 4.252 1.00 93.31 119 PHE A CA 1
ATOM 951 C C . PHE A 1 119 ? -12.814 -9.037 5.140 1.00 93.31 119 PHE A C 1
ATOM 953 O O . PHE A 1 119 ? -13.195 -9.978 5.835 1.00 93.31 119 PHE A O 1
ATOM 960 N N . ILE A 1 120 ? -11.549 -8.601 5.153 1.00 93.75 120 ILE A N 1
ATOM 961 C CA . ILE A 1 120 ? -10.487 -9.131 6.015 1.00 93.75 120 ILE A CA 1
ATOM 962 C C . ILE A 1 120 ? -10.265 -8.196 7.217 1.00 93.75 120 ILE A C 1
ATOM 964 O O . ILE A 1 120 ? -10.390 -8.631 8.358 1.00 93.75 120 ILE A O 1
ATOM 968 N N . CYS A 1 121 ? -9.994 -6.908 6.974 1.00 94.25 121 CYS A N 1
ATOM 969 C CA . CYS A 1 121 ? -9.723 -5.893 7.998 1.00 94.25 121 CYS A CA 1
ATOM 970 C C . CYS A 1 121 ? -10.940 -5.500 8.841 1.00 94.25 121 CYS A C 1
ATOM 972 O O . CYS A 1 121 ? -10.781 -5.121 10.002 1.00 94.25 121 CYS A O 1
ATOM 974 N N . LYS A 1 122 ? -12.144 -5.524 8.264 1.00 94.75 122 LYS A N 1
ATOM 975 C CA . LYS A 1 122 ? -13.394 -5.060 8.881 1.00 94.75 122 LYS A CA 1
ATOM 976 C C . LYS A 1 122 ? -13.215 -3.684 9.545 1.00 94.75 122 LYS A C 1
ATOM 978 O O . LYS A 1 122 ? -12.792 -2.726 8.900 1.00 94.75 122 LYS A O 1
ATOM 983 N N . PHE A 1 123 ? -13.479 -3.592 10.847 1.00 96.50 123 PHE A N 1
ATOM 984 C CA . PHE A 1 123 ? -13.333 -2.391 11.680 1.00 96.50 123 PHE A CA 1
ATOM 985 C C . PHE A 1 123 ? -12.130 -2.463 12.631 1.00 96.50 123 PHE A C 1
ATOM 987 O O . PHE A 1 123 ? -12.030 -1.660 13.558 1.00 96.50 123 PHE A O 1
ATOM 994 N N . LEU A 1 124 ? -11.228 -3.426 12.416 1.00 97.19 124 LEU A N 1
ATOM 995 C CA . LEU A 1 124 ? -10.054 -3.631 13.260 1.00 97.19 124 LEU A CA 1
ATOM 996 C C . LEU A 1 124 ? -9.061 -2.477 13.125 1.00 97.19 124 LEU A C 1
ATOM 998 O O . LEU A 1 124 ? -8.945 -1.868 12.050 1.00 97.19 124 LEU A O 1
ATOM 1002 N N . LYS A 1 125 ? -8.344 -2.214 14.218 1.00 96.38 125 LYS A N 1
ATOM 1003 C CA . LYS A 1 125 ? -7.347 -1.151 14.357 1.00 96.38 125 LYS A CA 1
ATOM 1004 C C . LYS A 1 125 ? -6.033 -1.792 14.774 1.00 96.38 125 LYS A C 1
ATOM 1006 O O . LYS A 1 125 ? -6.021 -2.730 15.557 1.00 96.38 125 LYS A O 1
ATOM 1011 N N . PHE A 1 126 ? -4.922 -1.276 14.273 1.00 95.12 126 PHE A N 1
ATOM 1012 C CA . PHE A 1 126 ? -3.626 -1.920 14.449 1.00 95.12 126 PHE A CA 1
ATOM 1013 C C . PHE A 1 126 ? -2.674 -0.956 15.147 1.00 95.12 126 PHE A C 1
ATOM 1015 O O . PHE A 1 126 ? -2.223 0.025 14.545 1.00 95.12 126 PHE A O 1
ATOM 1022 N N . LYS A 1 127 ? -2.399 -1.220 16.430 1.00 93.44 127 LYS A N 1
ATOM 1023 C CA . LYS A 1 127 ? -1.349 -0.530 17.187 1.00 93.44 127 LYS A CA 1
ATOM 1024 C C . LYS A 1 127 ? -0.010 -1.190 16.918 1.00 93.44 127 LYS A C 1
ATOM 1026 O O . LYS A 1 127 ? 0.097 -2.413 16.980 1.00 93.44 127 LYS A O 1
ATOM 1031 N N . LEU A 1 128 ? 1.002 -0.362 16.674 1.00 91.25 128 LEU A N 1
ATOM 1032 C CA . LEU A 1 128 ? 2.374 -0.816 16.544 1.00 91.25 128 LEU A CA 1
ATOM 1033 C C . LEU A 1 128 ? 3.218 -0.343 17.729 1.00 91.25 128 LEU A C 1
ATOM 1035 O O . LEU A 1 128 ? 3.279 0.852 18.017 1.00 91.25 128 LEU A O 1
ATOM 1039 N N . ASN A 1 129 ? 3.890 -1.272 18.394 1.00 87.69 129 ASN A N 1
ATOM 1040 C CA . ASN A 1 129 ? 4.865 -1.006 19.438 1.00 87.69 129 ASN A CA 1
ATOM 1041 C C . ASN A 1 129 ? 6.260 -0.798 18.842 1.00 87.69 129 ASN A C 1
ATOM 1043 O O . ASN A 1 129 ? 6.671 -1.478 17.898 1.00 87.69 129 ASN A O 1
ATOM 1047 N N . SER A 1 130 ? 7.017 0.115 19.440 1.00 82.19 130 SER A N 1
ATOM 1048 C CA . SER A 1 130 ? 8.434 0.333 19.143 1.00 82.19 130 SER A CA 1
ATOM 1049 C C . SER A 1 130 ? 9.164 0.823 20.391 1.00 82.19 130 SER A C 1
ATOM 1051 O O . SER A 1 130 ? 8.531 1.077 21.413 1.00 82.19 130 SER A O 1
ATOM 1053 N N . SER A 1 131 ? 10.484 1.012 20.312 1.00 79.31 131 SER A N 1
ATOM 1054 C CA . SER A 1 131 ? 11.263 1.601 21.414 1.00 79.31 131 SER A CA 1
ATOM 1055 C C . SER A 1 131 ? 10.783 3.001 21.814 1.00 79.31 131 SER A C 1
ATOM 1057 O O . SER A 1 131 ? 10.952 3.400 22.957 1.00 79.31 131 SER A O 1
ATOM 1059 N N . LYS A 1 132 ? 10.164 3.747 20.888 1.00 83.25 132 LYS A N 1
ATOM 1060 C CA . LYS A 1 132 ? 9.563 5.060 21.167 1.00 83.25 132 LYS A CA 1
ATOM 1061 C C . LYS A 1 132 ? 8.132 4.952 21.714 1.00 83.25 132 LYS A C 1
ATOM 1063 O O . LYS A 1 132 ? 7.664 5.869 22.382 1.00 83.25 132 LYS A O 1
ATOM 1068 N N . TYR A 1 133 ? 7.433 3.857 21.420 1.00 85.38 133 TYR A N 1
ATOM 1069 C CA . TYR A 1 133 ? 6.015 3.665 21.727 1.00 85.38 133 TYR A CA 1
ATOM 1070 C C . TYR A 1 133 ? 5.792 2.289 22.365 1.00 85.38 133 TYR A C 1
ATOM 1072 O O . TYR A 1 133 ? 5.260 1.374 21.735 1.00 85.38 133 TYR A O 1
ATOM 1080 N N . GLU A 1 134 ? 6.208 2.131 23.623 1.00 84.69 134 GLU A N 1
ATOM 1081 C CA . GLU A 1 134 ? 6.140 0.842 24.327 1.00 84.69 134 GLU A CA 1
ATOM 1082 C C . GLU A 1 134 ? 4.709 0.321 24.491 1.00 84.69 134 GLU A C 1
ATOM 1084 O O . GLU A 1 134 ? 4.493 -0.878 24.357 1.00 84.69 134 GLU A O 1
ATOM 1089 N N . ASN A 1 135 ? 3.733 1.217 24.679 1.00 87.25 135 ASN A N 1
ATOM 1090 C CA . ASN A 1 135 ? 2.299 0.898 24.801 1.00 87.25 135 ASN A CA 1
ATOM 1091 C C . ASN A 1 135 ? 1.546 0.958 23.459 1.00 87.25 135 ASN A C 1
ATOM 1093 O O . ASN A 1 135 ? 0.320 1.067 23.424 1.00 87.25 135 ASN A O 1
ATOM 1097 N N . GLY A 1 136 ? 2.285 0.950 22.349 1.00 90.81 136 GLY A N 1
ATOM 1098 C CA . GLY A 1 136 ? 1.737 0.953 21.002 1.00 90.81 136 GLY A CA 1
ATOM 1099 C C . GLY A 1 136 ? 1.177 2.305 20.567 1.00 90.81 136 GLY A C 1
ATOM 1100 O O . GLY A 1 136 ? 0.657 3.098 21.353 1.00 90.81 136 GLY A O 1
ATOM 1101 N N . VAL A 1 137 ? 1.263 2.564 19.269 1.00 95.75 137 VAL A N 1
ATOM 1102 C CA . VAL A 1 137 ? 0.714 3.766 18.644 1.00 95.75 137 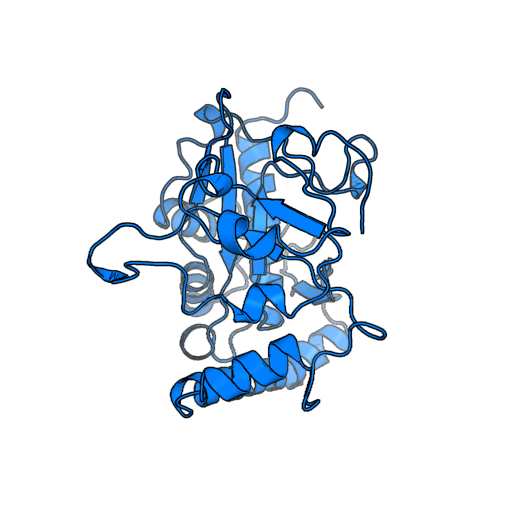VAL A CA 1
ATOM 1103 C C . VAL A 1 137 ? -0.010 3.403 17.355 1.00 95.75 137 VAL A C 1
ATOM 1105 O O . VAL A 1 137 ? 0.374 2.458 16.661 1.00 95.75 137 VAL A O 1
ATOM 1108 N N . TYR A 1 138 ? -1.069 4.139 17.027 1.00 97.31 138 TYR A N 1
ATOM 1109 C CA . TYR A 1 138 ? -1.671 4.048 15.703 1.00 97.31 138 TYR A CA 1
ATOM 1110 C C . TYR A 1 138 ? -0.882 4.915 14.736 1.00 97.31 138 TYR A C 1
ATOM 1112 O O . TYR A 1 138 ? -0.654 6.093 14.995 1.00 97.31 138 TYR A O 1
ATOM 1120 N N . PHE A 1 139 ? -0.509 4.336 13.605 1.00 96.88 139 PHE A N 1
ATOM 1121 C CA . PHE A 1 139 ? -0.018 5.097 12.467 1.00 96.88 139 PHE A CA 1
ATOM 1122 C C . PHE A 1 139 ? -1.154 5.313 11.476 1.00 96.88 139 PHE A C 1
ATOM 1124 O O . PHE A 1 139 ? -1.959 4.401 11.277 1.00 96.88 139 PHE A O 1
ATOM 1131 N N . LEU A 1 140 ? -1.195 6.487 10.849 1.00 96.56 140 LEU A N 1
ATOM 1132 C CA . LEU A 1 140 ? -2.058 6.818 9.719 1.00 96.56 140 LEU A CA 1
ATOM 1133 C C . LEU A 1 140 ? -1.212 7.209 8.508 1.00 96.56 140 LEU A C 1
ATOM 1135 O O . LEU A 1 140 ? -0.105 7.728 8.639 1.00 96.56 140 LEU A O 1
ATOM 1139 N N . ARG A 1 141 ? -1.748 6.958 7.317 1.00 94.06 141 ARG A N 1
ATOM 1140 C CA . ARG A 1 141 ? -1.257 7.541 6.069 1.00 94.06 141 ARG A CA 1
ATOM 1141 C C . ARG A 1 141 ? -1.776 8.959 5.906 1.00 94.06 141 ARG A C 1
ATOM 1143 O O . ARG A 1 141 ? -2.989 9.154 5.836 1.00 94.06 141 ARG A O 1
ATOM 1150 N N . GLU A 1 142 ? -0.841 9.888 5.780 1.00 88.88 142 GLU A N 1
ATOM 1151 C CA . GLU A 1 142 ? -1.064 11.249 5.301 1.00 88.88 142 GLU A CA 1
ATOM 1152 C C . GLU A 1 142 ? -0.173 11.418 4.072 1.00 88.88 142 GLU A C 1
ATOM 1154 O O . GLU A 1 142 ? 1.053 11.447 4.178 1.00 88.88 142 GLU A O 1
ATOM 1159 N N . ASP A 1 143 ? -0.789 11.376 2.890 1.00 84.19 143 ASP A N 1
ATOM 1160 C CA . ASP A 1 143 ? -0.099 11.320 1.601 1.00 84.19 143 ASP A CA 1
ATOM 1161 C C . ASP A 1 143 ? 0.961 10.191 1.536 1.00 84.19 143 ASP A C 1
ATOM 1163 O O . ASP A 1 143 ? 0.660 8.990 1.646 1.00 84.19 143 ASP A O 1
ATOM 1167 N N . SER A 1 144 ? 2.231 10.560 1.357 1.00 82.06 144 SER A N 1
ATOM 1168 C CA . SER A 1 144 ? 3.379 9.651 1.304 1.00 82.06 144 SER A CA 1
ATOM 1169 C C . SER A 1 144 ? 3.981 9.334 2.680 1.00 82.06 144 SER A C 1
ATOM 1171 O O . SER A 1 144 ? 4.900 8.517 2.771 1.00 82.06 144 SER A O 1
ATOM 1173 N N . LEU A 1 145 ? 3.474 9.940 3.759 1.00 88.25 145 LEU A N 1
ATOM 1174 C CA . LEU A 1 145 ? 4.013 9.809 5.111 1.00 88.25 145 LEU A CA 1
ATOM 1175 C C . LEU A 1 145 ? 3.205 8.829 5.970 1.00 88.25 145 LEU A C 1
ATOM 1177 O O . LEU A 1 145 ? 1.996 8.654 5.810 1.00 88.25 145 LEU A O 1
ATOM 1181 N N . ASN A 1 146 ? 3.903 8.210 6.926 1.00 93.38 146 ASN A N 1
ATOM 1182 C CA . ASN A 1 146 ? 3.303 7.418 7.998 1.00 93.38 146 ASN A CA 1
ATOM 1183 C C . ASN A 1 146 ? 3.382 8.242 9.291 1.00 93.38 146 ASN A C 1
ATOM 1185 O O . ASN A 1 146 ? 4.467 8.397 9.855 1.00 93.38 146 ASN A O 1
ATOM 1189 N N . VAL A 1 147 ? 2.253 8.783 9.741 1.00 94.75 147 VAL A N 1
ATOM 1190 C CA . VAL A 1 147 ? 2.174 9.719 10.869 1.00 94.75 147 VAL A CA 1
ATOM 1191 C C . VAL A 1 147 ? 1.662 8.987 12.115 1.00 94.75 147 VAL A C 1
ATOM 1193 O O . VAL A 1 147 ? 0.592 8.377 12.056 1.00 94.75 147 VAL A O 1
ATOM 1196 N N . PRO A 1 148 ? 2.410 8.981 13.236 1.00 96.25 148 PRO A N 1
ATOM 1197 C CA . PRO A 1 148 ? 1.923 8.425 14.495 1.00 96.25 148 PRO A CA 1
ATOM 1198 C C . PRO A 1 148 ? 0.914 9.374 15.148 1.00 96.25 148 PRO A C 1
ATOM 1200 O O . PRO A 1 148 ? 1.195 10.560 15.304 1.00 96.25 148 PRO A O 1
ATOM 1203 N N . LEU A 1 149 ? -0.215 8.842 15.613 1.00 95.94 149 LEU A N 1
ATOM 1204 C CA . LEU A 1 149 ? -1.140 9.590 16.462 1.00 95.94 149 LEU A CA 1
ATOM 1205 C C . LEU A 1 149 ? -0.555 9.757 17.862 1.00 95.94 149 LEU A C 1
ATOM 1207 O O . LEU A 1 149 ? -0.035 8.806 18.443 1.00 95.94 149 LEU A O 1
ATOM 1211 N N . ASN A 1 150 ? -0.683 10.945 18.446 1.00 92.94 150 ASN A N 1
ATOM 1212 C CA . ASN A 1 150 ? -0.228 11.163 19.816 1.00 92.94 150 ASN A CA 1
ATOM 1213 C C . ASN A 1 150 ? -1.072 10.321 20.795 1.00 92.94 150 ASN A C 1
ATOM 1215 O O . ASN A 1 150 ? -2.297 10.486 20.819 1.00 92.94 150 ASN A O 1
ATOM 1219 N N . PRO A 1 151 ? -0.468 9.440 21.616 1.00 92.56 151 PRO A N 1
ATOM 1220 C CA . PRO A 1 151 ? -1.224 8.621 22.560 1.00 92.56 151 PRO A CA 1
ATOM 1221 C C . PRO A 1 151 ? -2.005 9.474 23.566 1.00 92.56 151 PRO A C 1
ATOM 1223 O O . PRO A 1 151 ? -1.485 10.470 24.069 1.00 92.56 151 PRO A O 1
ATOM 1226 N N . LYS A 1 152 ? -3.236 9.065 23.887 1.00 90.69 152 LYS A N 1
ATOM 1227 C CA . LYS A 1 152 ? -4.184 9.759 24.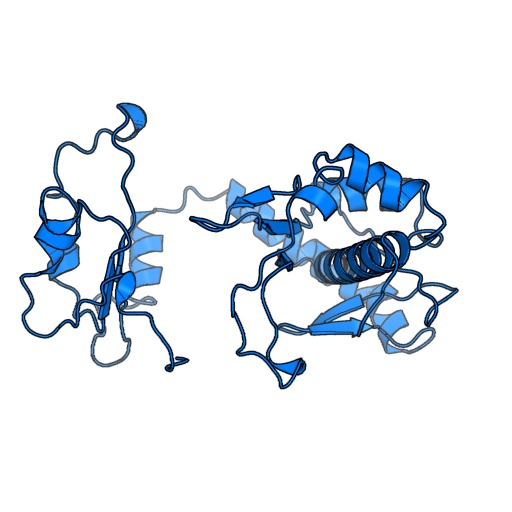780 1.00 90.69 152 LYS A CA 1
ATOM 1228 C C . LYS A 1 152 ? -4.576 11.167 24.316 1.00 90.69 152 LYS A C 1
ATOM 1230 O O . LYS A 1 152 ? -5.107 11.949 25.101 1.00 90.69 152 LYS A O 1
ATOM 1235 N N . SER A 1 153 ? -4.312 11.506 23.057 1.00 95.31 153 SER A N 1
ATOM 1236 C CA . SER A 1 153 ? -4.762 12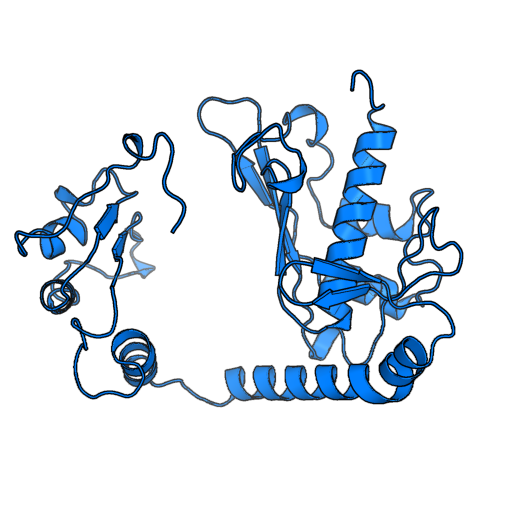.767 22.479 1.00 95.31 153 SER A CA 1
ATOM 1237 C C . SER A 1 153 ? -6.220 12.682 22.027 1.00 95.31 153 SER A C 1
ATOM 1239 O O . SER A 1 153 ? -6.738 11.606 21.718 1.00 95.31 153 SER A O 1
ATOM 1241 N N . LYS A 1 154 ? -6.854 13.850 21.884 1.00 95.88 154 LYS A N 1
ATOM 1242 C CA . LYS A 1 154 ? -8.176 13.982 21.254 1.00 95.88 154 LYS A CA 1
ATOM 1243 C C . LYS A 1 154 ? -8.197 13.425 19.825 1.00 95.88 154 LYS A C 1
ATOM 1245 O O . LYS A 1 154 ? -9.231 12.970 19.345 1.00 95.88 154 LYS A O 1
ATOM 1250 N N . GLU A 1 155 ? -7.057 13.455 19.138 1.00 95.19 155 GLU A N 1
ATOM 1251 C CA . GLU A 1 155 ? -6.918 12.911 17.790 1.00 95.19 155 GLU A CA 1
ATOM 1252 C C . GLU A 1 155 ? -6.976 11.378 17.782 1.00 95.19 155 GLU A C 1
ATOM 1254 O O . GLU A 1 155 ? -7.717 10.803 16.983 1.00 95.19 155 GLU A O 1
ATOM 1259 N N . GLU A 1 156 ? -6.266 10.714 18.704 1.00 96.25 156 GLU A N 1
ATOM 1260 C CA . GLU A 1 156 ? -6.368 9.260 18.888 1.00 96.25 156 GLU A CA 1
ATOM 1261 C C . GLU A 1 156 ? -7.806 8.865 19.254 1.00 96.25 156 GLU A C 1
ATOM 1263 O O . GLU A 1 156 ? -8.369 7.944 18.661 1.00 96.25 156 GLU A O 1
ATOM 1268 N N . GLU A 1 157 ? -8.437 9.593 20.177 1.00 96.50 157 GLU A N 1
ATOM 1269 C CA . GLU A 1 157 ? -9.821 9.345 20.588 1.00 96.50 157 GLU A CA 1
ATOM 1270 C C . GLU A 1 157 ? -10.808 9.481 19.416 1.00 96.50 157 GLU A C 1
ATOM 1272 O O . GLU A 1 157 ? -11.648 8.602 19.192 1.00 96.50 157 GLU A O 1
ATOM 1277 N N . ASN A 1 158 ? -10.679 10.540 18.612 1.00 97.06 158 ASN A N 1
ATOM 1278 C CA . ASN A 1 158 ? -11.481 10.737 17.405 1.00 97.06 158 ASN A CA 1
ATOM 1279 C C . ASN A 1 158 ? -11.238 9.625 16.370 1.00 97.06 158 ASN A C 1
ATOM 1281 O O . ASN A 1 158 ? -12.174 9.150 15.716 1.00 97.06 158 ASN A O 1
ATOM 1285 N N . PHE A 1 159 ? -9.989 9.171 16.233 1.00 97.31 159 PHE A N 1
ATOM 1286 C CA . PHE A 1 159 ? -9.664 8.059 15.350 1.00 97.31 159 PHE A CA 1
ATOM 1287 C C . PHE A 1 159 ? -10.368 6.767 15.777 1.00 97.31 159 PHE A C 1
ATOM 1289 O O . PHE A 1 159 ? -11.021 6.117 14.954 1.00 97.31 159 PHE A O 1
ATOM 1296 N N . ILE A 1 160 ? -10.271 6.419 17.063 1.00 95.75 160 ILE A N 1
ATOM 1297 C CA . ILE A 1 160 ? -10.851 5.199 17.630 1.00 95.75 160 ILE A CA 1
ATOM 1298 C C . ILE A 1 160 ? -12.382 5.227 17.559 1.00 95.75 160 ILE A C 1
ATOM 1300 O O . ILE A 1 160 ? -12.981 4.206 17.206 1.00 95.75 160 ILE A O 1
ATOM 1304 N N . SER A 1 161 ? -13.004 6.353 17.916 1.00 94.94 161 SER A N 1
ATOM 1305 C CA . SER A 1 161 ? -14.464 6.479 18.025 1.00 94.94 161 SER A CA 1
ATOM 1306 C C . SER A 1 161 ? -15.154 6.615 16.669 1.00 94.94 161 SER A C 1
ATOM 1308 O O . SER A 1 161 ? -16.195 5.994 16.452 1.00 94.94 161 SER A O 1
ATOM 1310 N N . THR A 1 162 ? -14.566 7.385 15.747 1.00 95.25 162 THR A N 1
ATOM 1311 C CA . THR A 1 162 ? -15.282 7.863 14.556 1.00 95.25 162 THR A CA 1
ATOM 1312 C C . THR A 1 162 ? -14.518 7.588 13.263 1.00 95.25 162 THR A C 1
ATOM 1314 O O . THR A 1 162 ? -15.013 6.854 12.402 1.00 95.25 162 THR A O 1
ATOM 1317 N N . LYS A 1 163 ? -13.296 8.124 13.118 1.00 96.31 163 LYS A N 1
ATOM 1318 C CA . LYS A 1 163 ? -12.565 8.135 11.831 1.00 96.31 163 LYS A CA 1
ATOM 1319 C C . LYS A 1 163 ? -12.322 6.726 11.285 1.00 96.31 163 LYS A C 1
ATOM 1321 O O . LYS A 1 163 ? -12.555 6.483 10.108 1.00 96.31 163 LYS A O 1
ATOM 1326 N N . CYS A 1 164 ? -11.904 5.779 12.129 1.00 95.25 164 CYS A N 1
ATOM 1327 C CA . CYS A 1 164 ? -11.626 4.408 11.691 1.00 95.25 164 CYS A CA 1
ATOM 1328 C C . CYS A 1 164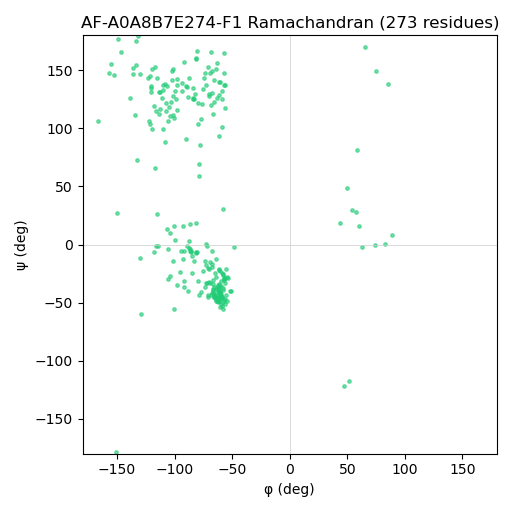 ? -12.872 3.714 11.114 1.00 95.25 164 CYS A C 1
ATOM 1330 O O . CYS A 1 164 ? -12.789 3.042 10.084 1.00 95.25 164 CYS A O 1
ATOM 1332 N N . LYS A 1 165 ? -14.038 3.905 11.747 1.00 96.12 165 LYS A N 1
ATOM 1333 C CA . LYS A 1 165 ? -15.300 3.326 11.273 1.00 96.12 165 LYS A CA 1
ATOM 1334 C C . LYS A 1 165 ? -15.706 3.929 9.931 1.00 96.12 165 LYS A C 1
ATOM 1336 O O . LYS A 1 165 ? -16.055 3.181 9.025 1.00 96.12 165 LYS A O 1
ATOM 1341 N N . PHE A 1 166 ? -15.604 5.251 9.802 1.00 97.50 166 PHE A N 1
ATOM 1342 C CA . PHE A 1 166 ? -15.873 5.954 8.549 1.00 97.50 166 PHE A CA 1
ATOM 1343 C C . PHE A 1 166 ? -15.003 5.420 7.399 1.00 97.50 166 PHE A C 1
ATOM 1345 O O . PHE A 1 166 ? -15.537 4.987 6.382 1.00 97.50 166 PHE A O 1
ATOM 1352 N N . LEU A 1 167 ? -13.683 5.339 7.599 1.00 97.06 167 LEU A N 1
ATOM 1353 C CA . LEU A 1 167 ? -12.746 4.835 6.587 1.00 97.06 167 LEU A CA 1
ATOM 1354 C C . LEU A 1 167 ? -13.022 3.372 6.208 1.00 97.06 167 LEU A C 1
ATOM 1356 O O . LEU A 1 167 ? -12.897 2.979 5.049 1.00 97.06 167 LEU A O 1
ATOM 1360 N N . ALA A 1 168 ? -13.395 2.536 7.182 1.00 96.94 168 ALA A N 1
ATOM 1361 C CA . ALA A 1 168 ? -13.752 1.145 6.923 1.00 96.94 168 ALA A CA 1
ATOM 1362 C C . ALA A 1 168 ? -15.026 1.031 6.068 1.00 96.94 168 ALA A C 1
ATOM 1364 O O . ALA A 1 168 ? -15.054 0.243 5.124 1.00 96.94 168 ALA A O 1
ATOM 1365 N N . GLU A 1 169 ? -16.056 1.828 6.357 1.00 96.75 169 GLU A N 1
ATOM 1366 C CA . GLU A 1 169 ? -17.288 1.868 5.560 1.00 96.75 169 GLU A CA 1
ATOM 1367 C C . GLU A 1 169 ? -17.048 2.395 4.144 1.00 96.75 169 GLU A C 1
ATOM 1369 O O . GLU A 1 169 ? -17.538 1.808 3.180 1.00 96.75 169 GLU A O 1
ATOM 1374 N N . GLU A 1 170 ? -16.241 3.445 3.993 1.00 95.19 170 GLU A N 1
ATOM 1375 C CA . GLU A 1 170 ? -15.843 3.960 2.682 1.00 95.19 170 GLU A CA 1
ATOM 1376 C C . GLU A 1 170 ? -15.126 2.875 1.863 1.00 95.19 170 GLU A C 1
ATOM 1378 O O . GLU A 1 170 ? -15.463 2.618 0.703 1.00 95.19 170 GLU A O 1
ATOM 1383 N N . ARG A 1 171 ? -14.199 2.143 2.495 1.00 95.00 171 ARG A N 1
ATOM 1384 C CA . ARG A 1 171 ? -13.521 1.011 1.858 1.00 95.00 171 ARG A CA 1
ATOM 1385 C C . ARG A 1 171 ? -14.498 -0.092 1.451 1.00 95.00 171 ARG A C 1
ATOM 1387 O O . ARG A 1 171 ? -14.386 -0.604 0.335 1.00 95.00 171 ARG A O 1
ATOM 1394 N N . ARG A 1 172 ? -15.455 -0.446 2.320 1.00 95.06 172 ARG A N 1
ATOM 1395 C CA . ARG A 1 172 ? -16.518 -1.421 2.019 1.00 95.06 172 ARG A CA 1
ATOM 1396 C C . ARG A 1 172 ? -17.320 -0.990 0.798 1.00 95.06 172 ARG A C 1
ATOM 1398 O O . ARG A 1 172 ? -17.524 -1.797 -0.107 1.00 95.06 172 ARG A O 1
ATOM 1405 N N . TYR A 1 173 ? -17.741 0.272 0.769 1.00 91.81 173 TYR A N 1
ATOM 1406 C CA . TYR A 1 173 ? -18.500 0.856 -0.327 1.00 91.81 173 TYR A CA 1
ATOM 1407 C C . TYR A 1 173 ? -17.725 0.731 -1.644 1.00 91.81 173 TYR A C 1
ATOM 1409 O O . TYR A 1 173 ? -18.193 0.057 -2.561 1.00 91.81 173 TYR A O 1
ATOM 1417 N N . ILE A 1 174 ? -16.488 1.235 -1.709 1.00 87.62 174 ILE A N 1
ATOM 1418 C CA . ILE A 1 174 ? -15.644 1.167 -2.916 1.00 87.62 174 ILE A CA 1
ATOM 1419 C C . ILE A 1 174 ? -15.465 -0.278 -3.406 1.00 87.62 174 ILE A C 1
ATOM 1421 O O . ILE A 1 174 ? -15.541 -0.551 -4.605 1.00 87.62 174 ILE A O 1
ATOM 1425 N N . GLN A 1 175 ? -15.228 -1.223 -2.494 1.00 88.00 175 GLN A N 1
ATOM 1426 C CA . GLN A 1 175 ? -15.025 -2.625 -2.860 1.00 88.00 175 GLN A CA 1
ATOM 1427 C C . GLN A 1 175 ? -16.314 -3.322 -3.303 1.00 88.00 175 GLN A C 1
ATOM 1429 O O . GLN A 1 175 ? -16.261 -4.154 -4.203 1.00 88.00 175 GLN A O 1
ATOM 1434 N N . SER A 1 176 ? -17.467 -2.960 -2.738 1.00 83.00 176 SER A N 1
ATOM 1435 C CA . SER A 1 176 ? -18.760 -3.474 -3.200 1.00 83.00 176 SER A CA 1
ATOM 1436 C C . SER A 1 176 ? -19.100 -2.989 -4.614 1.00 83.00 176 SER A C 1
ATOM 1438 O O . SER A 1 176 ? -19.540 -3.788 -5.434 1.00 83.00 176 SER A O 1
ATOM 1440 N N . TYR A 1 177 ? -18.787 -1.733 -4.955 1.00 68.31 177 TYR A N 1
ATOM 1441 C CA . TYR A 1 177 ? -19.008 -1.188 -6.300 1.00 68.31 177 TYR A CA 1
ATOM 1442 C C . TYR A 1 177 ? -18.142 -1.857 -7.368 1.00 68.31 177 TYR A C 1
ATOM 1444 O O . TYR A 1 177 ? -18.619 -2.104 -8.474 1.00 68.31 177 TYR A O 1
ATOM 1452 N N . LYS A 1 178 ? -16.896 -2.225 -7.038 1.00 60.22 178 LYS A N 1
ATOM 1453 C CA . LYS A 1 178 ? -16.033 -2.997 -7.952 1.00 60.22 178 LYS A CA 1
ATOM 1454 C C . LYS A 1 178 ? -16.646 -4.340 -8.367 1.00 60.22 178 LYS A C 1
ATOM 1456 O O . LYS A 1 178 ? -16.311 -4.829 -9.439 1.00 60.22 178 LYS A O 1
ATOM 1461 N N . ASN A 1 179 ? -17.536 -4.903 -7.549 1.00 55.44 179 ASN A N 1
ATOM 1462 C CA . ASN A 1 179 ? -18.199 -6.177 -7.819 1.00 55.44 179 ASN A CA 1
ATOM 1463 C C . ASN A 1 179 ? -19.553 -6.026 -8.536 1.00 55.44 179 ASN A C 1
ATOM 1465 O O . ASN A 1 179 ? -20.091 -7.027 -8.996 1.00 55.44 179 ASN A O 1
ATOM 1469 N N . ILE A 1 180 ? -20.121 -4.814 -8.619 1.00 55.28 180 ILE A N 1
ATOM 1470 C CA . ILE A 1 180 ? -21.504 -4.596 -9.088 1.00 55.28 180 ILE A CA 1
ATOM 1471 C C . ILE A 1 180 ? -21.561 -4.040 -10.514 1.00 55.28 180 ILE A C 1
ATOM 1473 O O . ILE A 1 180 ? -22.526 -4.309 -11.227 1.00 55.28 180 ILE A O 1
ATOM 1477 N N . THR A 1 181 ? -20.544 -3.315 -10.981 1.00 53.66 181 THR A N 1
ATOM 1478 C CA . THR A 1 181 ? -20.580 -2.747 -12.333 1.00 53.66 181 THR A CA 1
ATOM 1479 C C . THR A 1 181 ? -19.678 -3.538 -13.276 1.00 53.66 181 THR A C 1
ATOM 1481 O O . THR A 1 181 ? -18.456 -3.512 -13.099 1.00 53.66 181 THR A O 1
ATOM 1484 N N . PRO A 1 182 ? -20.216 -4.161 -14.345 1.00 53.31 182 PRO A N 1
ATOM 1485 C CA . PRO A 1 182 ? -19.425 -4.378 -15.541 1.00 53.31 182 PRO A CA 1
ATOM 1486 C C . PRO A 1 182 ? -19.065 -2.977 -16.019 1.00 53.31 182 PRO A C 1
ATOM 1488 O O . PRO A 1 182 ? -19.863 -2.285 -16.648 1.00 53.31 182 PRO A O 1
ATOM 1491 N N . ILE A 1 183 ? -17.899 -2.492 -15.600 1.00 59.25 183 ILE A N 1
ATOM 1492 C CA . ILE A 1 183 ? -17.393 -1.215 -16.067 1.00 59.25 183 ILE A CA 1
ATOM 1493 C C . ILE A 1 183 ? -17.359 -1.352 -17.578 1.00 59.25 183 ILE A C 1
ATOM 1495 O O . ILE A 1 183 ? -16.639 -2.209 -18.099 1.00 59.25 183 ILE A O 1
ATOM 1499 N N . ASN A 1 184 ? -18.137 -0.524 -18.274 1.00 71.75 184 ASN A N 1
ATOM 1500 C CA . ASN A 1 184 ? -17.973 -0.386 -19.703 1.00 71.75 184 ASN A CA 1
ATOM 1501 C C . ASN A 1 184 ? -16.522 0.075 -19.911 1.00 71.75 184 ASN A C 1
ATOM 1503 O O . ASN A 1 184 ? -16.179 1.229 -19.640 1.00 71.75 184 ASN A O 1
ATOM 1507 N N . LYS A 1 185 ? -15.647 -0.866 -20.291 1.00 71.00 185 LYS A N 1
ATOM 1508 C CA . LYS A 1 185 ? -14.203 -0.640 -20.421 1.00 71.00 185 LYS A CA 1
ATOM 1509 C C . LYS A 1 185 ? -13.939 0.523 -21.374 1.00 71.00 185 LYS A C 1
ATOM 1511 O O . LYS A 1 185 ? -13.040 1.312 -21.110 1.00 71.00 185 LYS A O 1
ATOM 1516 N N . GLN A 1 186 ? -14.793 0.683 -22.387 1.00 70.94 186 GLN A N 1
ATOM 1517 C CA . GLN A 1 186 ? -14.786 1.809 -23.313 1.00 70.94 186 GLN A CA 1
ATOM 1518 C C . GLN A 1 186 ? -15.042 3.138 -22.592 1.00 70.94 186 GLN A C 1
ATOM 1520 O O . GLN A 1 186 ? -14.278 4.079 -22.768 1.00 70.94 186 GLN A O 1
ATOM 1525 N N . GLN A 1 187 ? -16.055 3.214 -21.723 1.00 74.81 187 GLN A N 1
ATOM 1526 C CA . GLN A 1 187 ? -16.349 4.430 -20.958 1.00 74.81 187 GLN A CA 1
ATOM 1527 C C . GLN A 1 187 ? -15.239 4.758 -19.953 1.00 74.81 187 GLN A C 1
ATOM 1529 O O . GLN A 1 187 ? -14.880 5.920 -19.790 1.00 74.81 187 GLN A O 1
ATOM 1534 N N . LYS A 1 188 ? -14.657 3.750 -19.292 1.00 76.94 188 LYS A N 1
ATOM 1535 C CA . LYS A 1 188 ? -13.524 3.970 -18.381 1.00 76.94 188 LYS A CA 1
ATOM 1536 C C . LYS A 1 188 ? -12.288 4.455 -19.129 1.00 76.94 188 LYS A C 1
ATOM 1538 O O . LYS A 1 188 ? -11.636 5.378 -18.653 1.00 76.94 188 LYS A O 1
ATOM 1543 N N . LEU A 1 189 ? -11.983 3.857 -20.279 1.00 76.38 189 LEU A N 1
ATOM 1544 C CA . LEU A 1 189 ? -10.887 4.298 -21.135 1.00 76.38 189 LEU A CA 1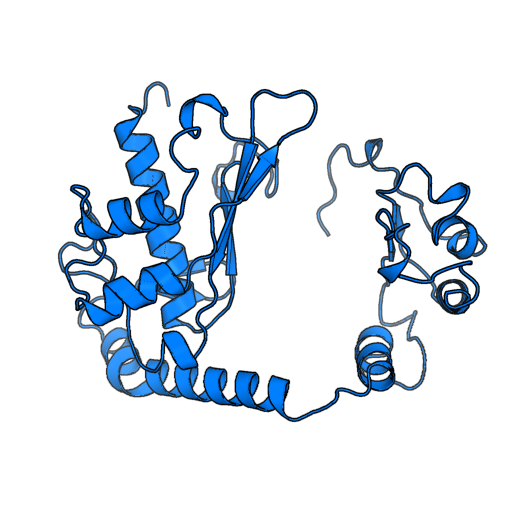
ATOM 1545 C C . LEU A 1 189 ? -11.134 5.729 -21.630 1.00 76.38 189 LEU A C 1
ATOM 1547 O O . LEU A 1 189 ? -10.254 6.569 -21.482 1.00 76.38 189 LEU A O 1
ATOM 1551 N N . LYS A 1 190 ? -12.356 6.043 -22.084 1.00 76.62 190 LYS A N 1
ATOM 1552 C CA . LYS A 1 190 ? -12.772 7.404 -22.455 1.00 76.62 190 LYS A CA 1
ATOM 1553 C C . LYS A 1 190 ? -12.585 8.388 -21.299 1.00 76.62 190 LYS A C 1
ATOM 1555 O O . LYS A 1 190 ? -12.002 9.444 -21.489 1.00 76.62 190 LYS A O 1
ATOM 1560 N N . ASN A 1 191 ? -13.008 8.044 -20.084 1.00 77.75 191 ASN A N 1
ATOM 1561 C CA . ASN A 1 191 ? -12.833 8.917 -18.920 1.00 77.75 191 ASN A CA 1
ATOM 1562 C C . ASN A 1 191 ? -11.356 9.087 -18.535 1.00 77.75 191 ASN A C 1
ATOM 1564 O O . ASN A 1 191 ? -10.958 10.153 -18.075 1.00 77.75 191 ASN A O 1
ATOM 1568 N N . LEU A 1 192 ? -10.534 8.052 -18.709 1.00 77.88 192 LEU A N 1
ATOM 1569 C CA . LEU A 1 192 ? -9.109 8.110 -18.395 1.00 77.88 192 LEU A CA 1
ATOM 1570 C C . LEU A 1 192 ? -8.344 8.984 -19.397 1.00 77.88 192 LEU A C 1
ATOM 1572 O O . LEU A 1 192 ? -7.531 9.807 -18.981 1.00 77.88 192 LEU A O 1
ATOM 1576 N N . LEU A 1 193 ? -8.648 8.825 -20.686 1.00 77.12 193 LEU A N 1
ATOM 1577 C CA . LEU A 1 193 ? -8.006 9.536 -21.789 1.00 77.12 193 LEU A CA 1
ATOM 1578 C C . LEU A 1 193 ? -8.536 10.966 -21.964 1.00 77.12 193 LEU A C 1
ATOM 1580 O O . LEU A 1 193 ? -7.753 11.897 -22.139 1.00 77.12 193 LEU A O 1
ATOM 1584 N N . CYS A 1 194 ? -9.853 11.152 -21.884 1.00 77.44 194 CYS A N 1
ATOM 1585 C CA . CYS A 1 194 ? -10.523 12.418 -22.184 1.00 77.44 194 CYS A CA 1
ATOM 1586 C C . CYS A 1 194 ? -11.013 13.166 -20.936 1.00 77.44 194 CYS A C 1
ATOM 1588 O O . CYS A 1 194 ? -11.534 14.263 -21.073 1.00 77.44 194 CYS A O 1
ATOM 1590 N N . LYS A 1 195 ? -10.876 12.608 -19.720 1.00 74.00 195 LYS A N 1
ATOM 1591 C CA . LYS A 1 195 ? -11.284 13.265 -18.455 1.00 74.00 195 LYS A CA 1
ATOM 1592 C C . LYS A 1 195 ? -12.712 13.828 -18.500 1.00 74.00 195 LYS A C 1
ATOM 1594 O O . LYS A 1 195 ? -12.942 14.966 -18.116 1.00 74.00 195 LYS A O 1
ATOM 1599 N N . GLU A 1 196 ? -13.649 12.997 -18.965 1.00 70.12 196 GLU A N 1
ATOM 1600 C CA . GLU A 1 196 ? -15.082 13.310 -19.157 1.00 70.12 196 GLU A CA 1
ATOM 1601 C C . GLU A 1 196 ? -15.404 14.213 -20.364 1.00 70.12 196 GLU A C 1
ATOM 1603 O O . GLU A 1 196 ? -16.573 14.438 -20.671 1.00 70.12 196 GLU A O 1
ATOM 1608 N N . GLU A 1 197 ? -14.394 14.651 -21.122 1.00 73.19 197 GLU A N 1
ATOM 1609 C CA . GLU A 1 197 ? -14.571 15.335 -22.405 1.00 73.19 197 GLU A CA 1
ATOM 1610 C C . GLU A 1 197 ? -14.841 14.328 -23.549 1.00 73.19 197 GLU A C 1
ATOM 1612 O O . GLU A 1 197 ? -14.679 13.108 -23.422 1.00 73.19 197 GLU A O 1
ATOM 1617 N N . ASN A 1 198 ? -15.288 14.837 -24.701 1.00 73.31 198 ASN A N 1
ATOM 1618 C CA . ASN A 1 198 ? -15.617 14.015 -25.875 1.00 73.31 198 ASN A CA 1
ATOM 1619 C C . ASN A 1 198 ? -14.449 13.821 -26.856 1.00 73.31 198 ASN A C 1
ATOM 1621 O O . ASN A 1 198 ? -14.603 13.076 -27.820 1.00 73.31 198 ASN A O 1
ATOM 1625 N N . LYS A 1 199 ? -13.310 14.481 -26.626 1.00 77.12 199 LYS A N 1
ATOM 1626 C CA . LYS A 1 199 ? -12.103 14.409 -27.459 1.00 77.12 199 LYS A CA 1
ATOM 1627 C C . LYS A 1 199 ? -10.844 14.535 -26.600 1.00 77.12 199 LYS A C 1
ATOM 1629 O O . LYS A 1 199 ? -10.932 14.940 -25.441 1.00 77.12 199 LYS A O 1
ATOM 1634 N N . PHE A 1 200 ? -9.689 14.204 -27.173 1.00 74.19 200 PHE A N 1
ATOM 1635 C CA . PHE A 1 200 ? -8.396 14.530 -26.573 1.00 74.19 200 PHE A CA 1
ATOM 1636 C C . PHE A 1 200 ? -8.243 16.045 -26.450 1.00 74.19 200 PHE A C 1
ATOM 1638 O O . PHE A 1 200 ? -8.654 16.805 -27.331 1.00 74.19 200 PHE A O 1
ATOM 1645 N N . SER A 1 201 ? -7.682 16.473 -25.327 1.00 75.12 201 SER A N 1
ATOM 1646 C CA . SER A 1 201 ? -7.485 17.881 -24.999 1.00 75.12 201 SER A CA 1
ATOM 1647 C C . SER A 1 201 ? -5.983 18.126 -24.895 1.00 75.12 201 SER A C 1
ATOM 1649 O O . SER A 1 201 ? -5.452 18.351 -23.810 1.00 75.12 201 SER A O 1
ATOM 1651 N N . ASP A 1 202 ? -5.283 18.002 -26.025 1.00 68.56 202 ASP A N 1
ATOM 1652 C CA . ASP A 1 202 ? -3.810 18.042 -26.108 1.00 68.56 202 ASP A CA 1
ATOM 1653 C C . ASP A 1 202 ? -3.209 19.385 -25.637 1.00 68.56 202 ASP A C 1
ATOM 1655 O O . ASP A 1 202 ? -2.052 19.472 -25.195 1.00 68.56 202 ASP A O 1
ATOM 1659 N N . ASP A 1 203 ? -4.025 20.440 -25.663 1.00 73.56 203 ASP A N 1
ATOM 1660 C CA . ASP A 1 203 ? -3.693 21.757 -25.117 1.00 73.56 203 ASP A CA 1
ATOM 1661 C C . ASP A 1 203 ? -3.678 21.755 -23.581 1.00 73.56 203 ASP A C 1
ATOM 1663 O O . ASP A 1 203 ? -2.869 22.445 -22.959 1.00 73.56 203 ASP A O 1
ATOM 1667 N N . LYS A 1 204 ? -4.546 20.948 -22.960 1.00 72.56 204 LYS A N 1
ATOM 1668 C CA . LYS A 1 204 ? -4.793 20.913 -21.512 1.00 72.56 204 LYS A CA 1
ATOM 1669 C C . LYS A 1 204 ? -4.025 19.802 -20.803 1.00 72.56 204 LYS A C 1
ATOM 1671 O O . LYS A 1 204 ? -3.594 19.984 -19.666 1.00 72.56 204 LYS A O 1
ATOM 1676 N N . TYR A 1 205 ? -3.844 18.658 -21.457 1.00 76.19 205 TYR A N 1
ATOM 1677 C CA . TYR A 1 205 ? -3.196 17.482 -20.887 1.00 76.19 205 TYR A CA 1
ATOM 1678 C C . TYR A 1 205 ? -1.985 17.070 -21.715 1.00 76.19 205 TYR A C 1
ATOM 1680 O O . TYR A 1 205 ? -1.962 17.198 -22.936 1.00 76.19 205 TYR A O 1
ATOM 1688 N N . LYS A 1 206 ? -0.951 16.574 -21.031 1.00 81.44 206 LYS A N 1
ATOM 1689 C CA . LYS A 1 206 ? 0.229 15.987 -21.668 1.00 81.44 206 LYS A CA 1
ATOM 1690 C C . LYS A 1 206 ? 0.180 14.484 -21.475 1.00 81.44 206 LYS A C 1
ATOM 1692 O O . LYS A 1 206 ? 0.108 14.004 -20.345 1.00 81.44 206 LYS A O 1
ATOM 1697 N N . TYR A 1 207 ? 0.188 13.767 -22.587 1.00 81.50 207 TYR A N 1
ATOM 1698 C CA . TYR A 1 207 ? 0.100 12.319 -22.604 1.00 81.50 207 TYR A CA 1
ATOM 1699 C C . TYR A 1 207 ? 1.495 11.720 -22.735 1.00 81.50 207 TYR A C 1
ATOM 1701 O O . TYR A 1 207 ? 2.314 12.192 -23.523 1.00 81.50 207 TYR A O 1
ATOM 1709 N N . PHE A 1 208 ? 1.755 10.672 -21.966 1.00 83.44 208 PHE A N 1
ATOM 1710 C CA . PHE A 1 208 ? 2.982 9.890 -22.033 1.00 83.44 208 PHE A CA 1
ATOM 1711 C C . PHE A 1 208 ? 2.603 8.455 -22.363 1.00 83.44 208 PHE A C 1
ATOM 1713 O O . PHE A 1 208 ? 1.702 7.901 -21.728 1.00 83.44 208 PHE A O 1
ATOM 1720 N N . LEU A 1 209 ? 3.274 7.869 -23.351 1.00 83.00 209 LEU A N 1
ATOM 1721 C CA . LEU A 1 209 ? 3.083 6.468 -23.702 1.00 83.00 209 LEU A CA 1
ATOM 1722 C C . LEU A 1 209 ? 4.202 5.657 -23.059 1.00 83.00 209 LEU A C 1
ATOM 1724 O O . LEU A 1 209 ? 5.374 5.962 -23.259 1.00 83.00 209 LEU A O 1
ATOM 1728 N N . ILE A 1 210 ? 3.837 4.644 -22.278 1.00 82.38 210 ILE A N 1
ATOM 1729 C CA . ILE A 1 210 ? 4.783 3.712 -21.666 1.00 82.38 210 ILE A CA 1
ATOM 1730 C C . ILE A 1 210 ? 4.494 2.335 -22.250 1.00 82.38 210 ILE A C 1
ATOM 1732 O O . ILE A 1 210 ? 3.403 1.797 -22.054 1.00 82.38 210 ILE A O 1
ATOM 1736 N N . ILE A 1 211 ? 5.456 1.797 -22.990 1.00 76.44 211 ILE A N 1
ATOM 1737 C CA . ILE A 1 211 ? 5.359 0.520 -23.694 1.00 76.44 211 ILE A CA 1
ATOM 1738 C C . ILE A 1 211 ? 6.273 -0.479 -22.989 1.00 76.44 211 ILE A C 1
ATOM 1740 O O . ILE A 1 211 ? 7.395 -0.158 -22.607 1.00 76.44 211 ILE A O 1
ATOM 1744 N N . ASN A 1 212 ? 5.776 -1.697 -22.812 1.00 72.31 212 ASN A N 1
ATOM 1745 C CA . ASN A 1 212 ? 6.555 -2.848 -22.376 1.00 72.31 212 ASN A CA 1
ATOM 1746 C C . ASN A 1 212 ? 6.211 -4.041 -23.280 1.00 72.31 212 ASN A C 1
ATOM 1748 O O . ASN A 1 212 ? 5.340 -3.922 -24.150 1.00 72.31 212 ASN A O 1
ATOM 1752 N N . SER A 1 213 ? 6.893 -5.174 -23.109 1.00 68.25 213 SER A N 1
ATOM 1753 C CA . SER A 1 213 ? 6.612 -6.376 -23.889 1.00 68.25 213 SER A CA 1
ATOM 1754 C C . SER A 1 213 ? 5.143 -6.773 -23.736 1.00 68.25 213 SER A C 1
ATOM 1756 O O . SER A 1 213 ? 4.553 -6.682 -22.655 1.00 68.25 213 SER A O 1
ATOM 1758 N N . TYR A 1 214 ? 4.522 -7.153 -24.852 1.00 67.75 214 TYR A N 1
ATOM 1759 C CA . TYR A 1 214 ? 3.158 -7.659 -24.848 1.00 67.75 214 TYR A CA 1
ATOM 1760 C C . TYR A 1 214 ? 3.174 -9.180 -24.718 1.00 67.75 214 TYR A C 1
ATOM 1762 O O . TYR A 1 214 ? 4.154 -9.854 -25.025 1.00 67.75 214 TYR A O 1
ATOM 1770 N N . CYS A 1 215 ? 2.062 -9.708 -24.231 1.00 63.22 215 CYS A N 1
ATOM 1771 C CA . CYS A 1 215 ? 1.831 -11.136 -24.107 1.00 63.22 215 CYS A CA 1
ATOM 1772 C C . CYS A 1 215 ? 1.747 -11.773 -25.504 1.00 63.22 215 CYS A C 1
ATOM 1774 O O . CYS A 1 215 ? 0.804 -11.506 -26.249 1.00 63.22 215 CYS A O 1
ATOM 1776 N N . THR A 1 216 ? 2.737 -12.598 -25.846 1.00 62.38 216 THR A N 1
ATOM 1777 C CA . THR A 1 216 ? 2.807 -13.370 -27.099 1.00 62.38 216 THR A CA 1
ATOM 1778 C C . THR A 1 216 ? 2.138 -14.745 -26.992 1.00 62.38 216 THR A C 1
ATOM 1780 O O . THR A 1 216 ? 2.079 -15.479 -27.976 1.00 62.38 216 THR A O 1
ATOM 1783 N N . ASP A 1 217 ? 1.612 -15.091 -25.815 1.00 68.44 217 ASP A N 1
ATOM 1784 C CA . ASP A 1 217 ? 0.894 -16.340 -25.582 1.00 68.44 217 ASP A CA 1
ATOM 1785 C C . ASP A 1 217 ? -0.480 -16.343 -26.275 1.00 68.44 217 ASP A C 1
ATOM 1787 O O . ASP A 1 217 ? -1.149 -15.313 -26.418 1.00 68.44 217 ASP A O 1
ATOM 1791 N N . GLU A 1 218 ? -0.972 -17.540 -26.615 1.00 62.44 218 GLU A N 1
ATOM 1792 C CA . GLU A 1 218 ? -2.288 -17.744 -27.247 1.00 62.44 218 GLU A CA 1
ATOM 1793 C C . GLU A 1 218 ? -3.458 -17.128 -26.457 1.00 62.44 218 GLU A C 1
ATOM 1795 O O . GLU A 1 218 ? -4.521 -16.849 -27.020 1.00 62.44 218 GLU A O 1
ATOM 1800 N N . CYS A 1 219 ? -3.278 -16.883 -25.154 1.00 63.03 219 CYS A N 1
ATOM 1801 C CA . CYS A 1 219 ? -4.302 -16.306 -24.287 1.00 63.03 219 CYS A CA 1
ATOM 1802 C C . CYS A 1 219 ? -4.642 -14.845 -24.628 1.00 63.03 219 CYS A C 1
ATOM 1804 O O . CYS A 1 219 ? -5.723 -14.378 -24.263 1.00 63.03 219 CYS A O 1
ATOM 1806 N N . CYS A 1 220 ? -3.767 -14.145 -25.354 1.00 63.00 220 CYS A N 1
ATOM 1807 C CA . CYS A 1 220 ? -3.915 -12.723 -25.645 1.00 63.00 220 CYS A CA 1
ATOM 1808 C C . CYS A 1 220 ? -4.453 -12.434 -27.059 1.00 63.00 220 CYS A C 1
ATOM 1810 O O . CYS A 1 220 ? -4.931 -11.325 -27.284 1.00 63.00 220 CYS A O 1
ATOM 1812 N N . LYS A 1 221 ? -4.455 -13.420 -27.980 1.00 59.53 221 LYS A N 1
ATOM 1813 C CA . LYS A 1 221 ? -5.019 -13.374 -29.358 1.00 59.53 221 LYS A CA 1
ATOM 1814 C C . LYS A 1 221 ? -4.729 -12.102 -30.179 1.00 59.53 221 LYS A C 1
ATOM 1816 O O . LYS A 1 221 ? -5.409 -11.846 -31.172 1.00 59.53 221 LYS A O 1
ATOM 1821 N N . MET A 1 222 ? -3.730 -11.313 -29.798 1.00 63.16 222 MET A N 1
ATOM 1822 C CA . MET A 1 222 ? -3.292 -10.162 -30.572 1.00 63.16 222 MET A CA 1
ATOM 1823 C C . MET A 1 222 ? -2.463 -10.677 -31.742 1.00 63.16 222 MET A C 1
ATOM 1825 O O . MET A 1 222 ? -1.364 -11.186 -31.549 1.00 63.16 222 MET A O 1
ATOM 1829 N N . SER A 1 223 ? -3.034 -10.602 -32.942 1.00 60.78 223 SER A N 1
ATOM 1830 C CA . SER A 1 223 ? -2.368 -11.007 -34.187 1.00 60.78 223 SER A CA 1
ATOM 1831 C C . SER A 1 223 ? -1.707 -9.827 -34.902 1.00 60.78 223 SER A C 1
ATOM 1833 O O . SER A 1 223 ? -0.738 -10.031 -35.629 1.00 60.78 223 SER A O 1
ATOM 1835 N N . ASP A 1 224 ? -2.177 -8.601 -34.651 1.00 67.81 224 ASP A N 1
ATOM 1836 C CA . ASP A 1 224 ? -1.581 -7.352 -35.118 1.00 67.81 224 ASP A CA 1
ATOM 1837 C C . ASP A 1 224 ? -1.873 -6.181 -34.149 1.00 67.81 224 ASP A C 1
ATOM 1839 O O . ASP A 1 224 ? -2.483 -6.360 -33.090 1.00 67.81 224 ASP A O 1
ATOM 1843 N N . PHE A 1 225 ? -1.399 -4.978 -34.497 1.00 71.12 225 PHE A N 1
ATOM 1844 C CA . PHE A 1 225 ? -1.604 -3.737 -33.732 1.00 71.12 225 PHE A CA 1
ATOM 1845 C C . PHE A 1 225 ? -2.704 -2.841 -34.312 1.00 71.12 225 PHE A C 1
ATOM 1847 O O . PHE A 1 225 ? -2.788 -1.668 -33.947 1.00 71.12 225 PHE A O 1
ATOM 1854 N N . SER A 1 226 ? -3.559 -3.359 -35.198 1.00 72.56 226 SER A N 1
ATOM 1855 C CA . SER A 1 226 ? -4.581 -2.549 -35.877 1.00 72.56 226 SER A CA 1
ATOM 1856 C C . SER A 1 226 ? -5.580 -1.916 -34.897 1.00 72.56 226 SER A C 1
ATOM 1858 O O . SER A 1 226 ? -5.941 -0.747 -35.039 1.00 72.56 226 SER A O 1
ATOM 1860 N N . ASP A 1 227 ? -5.922 -2.623 -33.816 1.00 72.94 227 ASP A N 1
ATOM 1861 C CA . ASP A 1 227 ? -6.757 -2.116 -32.717 1.00 72.94 227 ASP A CA 1
ATOM 1862 C C . ASP A 1 227 ? -6.119 -0.941 -31.943 1.00 72.94 227 ASP A C 1
ATOM 1864 O O . ASP A 1 227 ? -6.793 -0.257 -31.167 1.00 72.94 227 ASP A O 1
ATOM 1868 N N . PHE A 1 228 ? -4.826 -0.677 -32.152 1.00 77.56 228 PHE A N 1
ATOM 1869 C CA . PHE A 1 228 ? -4.072 0.418 -31.541 1.00 77.56 228 PHE A CA 1
ATOM 1870 C C . PHE A 1 228 ? -3.820 1.589 -32.495 1.00 77.56 228 PHE A C 1
ATOM 1872 O O . PHE A 1 228 ? -3.118 2.525 -32.128 1.00 77.56 228 PHE A O 1
ATOM 1879 N N . GLU A 1 229 ? -4.434 1.624 -33.679 1.00 77.81 229 GLU A N 1
ATOM 1880 C CA . GLU A 1 229 ? -4.295 2.755 -34.612 1.00 77.81 229 GLU A CA 1
ATOM 1881 C C . GLU A 1 229 ? -4.703 4.105 -33.989 1.00 77.81 229 GLU A C 1
ATOM 1883 O O . GLU A 1 229 ? -4.109 5.142 -34.285 1.00 77.81 229 GLU A O 1
ATOM 1888 N N . TRP A 1 230 ? -5.648 4.113 -33.042 1.00 79.00 230 TRP A N 1
ATOM 1889 C CA . TRP A 1 230 ? -6.031 5.320 -32.294 1.00 79.00 230 TRP A CA 1
ATOM 1890 C C . TRP A 1 230 ? -4.880 5.924 -31.472 1.00 79.00 230 TRP A C 1
ATOM 1892 O O . TRP A 1 230 ? -4.921 7.113 -31.165 1.00 79.00 230 TRP A O 1
ATOM 1902 N N . VAL A 1 231 ? -3.836 5.152 -31.141 1.00 80.75 231 VAL A N 1
ATOM 1903 C CA . VAL A 1 231 ? -2.627 5.646 -30.456 1.00 80.75 231 VAL A CA 1
ATOM 1904 C C . VAL A 1 231 ? -1.939 6.724 -31.296 1.00 80.75 231 VAL A C 1
ATOM 1906 O O . VAL A 1 231 ? -1.397 7.672 -30.732 1.00 80.75 231 VAL A O 1
ATOM 1909 N N . LYS A 1 232 ? -2.030 6.654 -32.633 1.00 78.38 232 LYS A N 1
ATOM 1910 C CA . LYS A 1 232 ? -1.535 7.700 -33.546 1.00 78.38 232 LYS A CA 1
ATOM 1911 C C . LYS A 1 232 ? -2.318 9.005 -33.456 1.00 78.38 232 LYS A C 1
ATOM 1913 O O . LYS A 1 232 ? -1.861 10.023 -33.951 1.00 78.38 232 LYS A O 1
ATOM 1918 N N . GLN A 1 233 ? -3.509 9.010 -32.872 1.00 79.75 233 GLN A N 1
ATOM 1919 C CA . GLN A 1 233 ? -4.337 10.217 -32.804 1.00 79.75 233 GLN A CA 1
ATOM 1920 C C . GLN A 1 233 ? -4.011 11.082 -31.581 1.00 79.75 233 GLN A C 1
ATOM 1922 O O . GLN A 1 233 ? -4.585 12.156 -31.429 1.00 79.75 233 GLN A O 1
ATOM 1927 N N . ILE A 1 234 ? -3.108 10.621 -30.710 1.00 80.06 234 ILE A N 1
ATOM 1928 C CA . ILE A 1 234 ? -2.714 11.318 -29.487 1.00 80.06 234 ILE A CA 1
ATOM 1929 C C . ILE A 1 234 ? -1.398 12.054 -29.717 1.00 80.06 234 ILE A C 1
ATOM 1931 O O . ILE A 1 234 ? -0.418 11.478 -30.195 1.00 80.06 234 ILE A O 1
ATOM 1935 N N . ASN A 1 235 ? -1.353 13.322 -29.310 1.00 81.44 235 ASN A N 1
ATOM 1936 C CA . ASN A 1 235 ? -0.123 14.100 -29.288 1.00 81.44 235 ASN A CA 1
ATOM 1937 C C . ASN A 1 235 ? 0.741 13.730 -28.066 1.00 81.44 235 ASN A C 1
ATOM 1939 O O . ASN A 1 235 ? 0.658 14.342 -26.993 1.00 81.44 235 ASN A O 1
ATOM 1943 N N . TRP A 1 236 ? 1.551 12.680 -28.210 1.00 82.19 236 TRP A N 1
ATOM 1944 C CA . TRP A 1 236 ? 2.414 12.183 -27.139 1.00 82.19 236 TRP A CA 1
ATOM 1945 C C . TRP A 1 236 ? 3.555 13.148 -26.837 1.00 82.19 236 TRP A C 1
ATOM 1947 O O . TRP A 1 236 ? 4.353 13.502 -27.706 1.00 82.19 236 TRP A O 1
ATOM 1957 N N . LYS A 1 237 ? 3.695 13.509 -25.558 1.00 83.38 237 LYS A N 1
ATOM 1958 C CA . LYS A 1 237 ? 4.790 14.358 -25.093 1.00 83.38 237 LYS A CA 1
ATOM 1959 C C . LYS A 1 237 ? 6.124 13.614 -25.050 1.00 83.38 237 LYS A C 1
ATOM 1961 O O . LYS A 1 237 ? 7.157 14.216 -25.336 1.00 83.38 237 LYS A O 1
ATOM 1966 N N . ALA A 1 238 ? 6.092 12.338 -24.679 1.00 81.94 238 ALA A N 1
ATOM 1967 C CA . ALA A 1 238 ? 7.212 11.414 -24.801 1.00 81.94 238 ALA A CA 1
ATOM 1968 C C . ALA A 1 238 ? 6.702 9.970 -24.867 1.00 81.94 238 ALA A C 1
ATOM 1970 O O . ALA A 1 238 ? 5.614 9.660 -24.360 1.00 81.94 238 ALA A O 1
ATOM 1971 N N . ILE A 1 239 ? 7.514 9.106 -25.474 1.00 81.69 239 ILE A N 1
ATOM 1972 C CA . ILE A 1 239 ? 7.291 7.662 -25.536 1.00 81.69 239 ILE A CA 1
ATOM 1973 C C . ILE A 1 239 ? 8.457 6.980 -24.818 1.00 81.69 239 ILE A C 1
ATOM 1975 O O . ILE A 1 239 ? 9.615 7.138 -25.210 1.00 81.69 239 ILE A O 1
ATOM 1979 N N . PHE A 1 240 ? 8.139 6.245 -23.757 1.00 82.19 240 PHE A N 1
ATOM 1980 C CA . PHE A 1 240 ? 9.072 5.401 -23.020 1.00 82.19 240 PHE A CA 1
ATOM 1981 C C . PHE A 1 240 ? 8.852 3.961 -23.451 1.00 82.19 240 PHE A C 1
ATOM 1983 O O . PHE A 1 240 ? 7.801 3.383 -23.167 1.00 82.19 240 PHE A O 1
ATOM 1990 N N . ASP A 1 241 ? 9.827 3.394 -24.143 1.00 79.19 241 ASP A N 1
ATOM 1991 C CA . ASP A 1 241 ? 9.733 2.035 -24.653 1.00 79.19 241 ASP A CA 1
ATOM 1992 C C . ASP A 1 241 ? 10.735 1.126 -23.953 1.00 79.19 241 ASP A C 1
ATOM 1994 O O . ASP A 1 241 ? 11.940 1.276 -24.118 1.00 79.19 241 ASP A O 1
ATOM 1998 N N . PHE A 1 242 ? 10.217 0.189 -23.164 1.00 77.75 242 PHE A N 1
ATOM 1999 C CA . PHE A 1 242 ? 11.000 -0.806 -22.436 1.00 77.75 242 PHE A CA 1
ATOM 2000 C C . PHE A 1 242 ? 11.033 -2.167 -23.139 1.00 77.75 242 PHE A C 1
ATOM 2002 O O . PHE A 1 242 ? 11.589 -3.117 -22.593 1.00 77.75 242 PHE A O 1
ATOM 2009 N N . ASN A 1 243 ? 10.439 -2.281 -24.330 1.00 73.06 243 ASN A N 1
ATOM 2010 C CA . ASN A 1 243 ? 10.469 -3.501 -25.120 1.00 73.06 243 ASN A CA 1
ATOM 2011 C C . ASN A 1 243 ? 11.468 -3.361 -26.283 1.00 73.06 243 ASN A C 1
ATOM 2013 O O . ASN A 1 243 ? 11.172 -2.640 -27.236 1.00 73.06 243 ASN A O 1
ATOM 2017 N N . PRO A 1 244 ? 12.604 -4.084 -26.269 1.00 71.06 244 PRO A N 1
ATOM 2018 C CA . PRO A 1 244 ? 13.629 -3.958 -27.307 1.00 71.06 244 PRO A CA 1
ATOM 2019 C C . PRO A 1 244 ? 13.122 -4.306 -28.716 1.00 71.06 244 PRO A C 1
ATOM 2021 O O . PRO A 1 244 ? 13.672 -3.813 -29.699 1.00 71.06 244 PRO A O 1
ATOM 2024 N N . ASP A 1 245 ? 12.050 -5.096 -28.829 1.00 72.19 245 ASP A N 1
ATOM 2025 C CA . ASP A 1 245 ? 11.510 -5.545 -30.115 1.00 72.19 245 ASP A CA 1
ATOM 2026 C C . ASP A 1 245 ? 10.380 -4.651 -30.652 1.00 72.19 245 ASP A C 1
ATOM 2028 O O . ASP A 1 245 ? 9.917 -4.834 -31.783 1.00 72.19 245 ASP A O 1
ATOM 2032 N N . SER A 1 246 ? 9.932 -3.651 -29.884 1.00 72.81 246 SER A N 1
ATOM 2033 C CA . SER A 1 246 ? 8.675 -2.941 -30.154 1.00 72.81 246 SER A CA 1
ATOM 2034 C C . SER A 1 246 ? 8.674 -2.138 -31.467 1.00 72.81 246 SER A C 1
ATOM 2036 O O . SER A 1 246 ? 7.613 -1.909 -32.059 1.00 72.81 246 SER A O 1
ATOM 2038 N N . ALA A 1 247 ? 9.857 -1.746 -31.950 1.00 70.50 247 ALA A N 1
ATOM 2039 C CA . ALA A 1 247 ? 10.036 -1.092 -33.242 1.00 70.50 247 ALA A CA 1
ATOM 2040 C C . ALA A 1 247 ? 9.713 -2.025 -34.421 1.00 70.50 247 ALA A C 1
ATOM 2042 O O . ALA A 1 247 ? 9.270 -1.559 -35.469 1.00 70.50 247 ALA A O 1
ATOM 2043 N N . SER A 1 248 ? 9.925 -3.333 -34.251 1.00 68.50 248 SER A N 1
ATOM 2044 C CA . SER A 1 248 ? 9.723 -4.340 -35.297 1.00 68.50 248 SER A CA 1
ATOM 2045 C C . SER A 1 248 ? 8.317 -4.939 -35.280 1.00 68.50 248 SER A C 1
ATOM 2047 O O . SER A 1 248 ? 7.754 -5.224 -36.335 1.00 68.50 248 SER A O 1
ATOM 2049 N N . ASN A 1 249 ? 7.744 -5.128 -34.089 1.00 67.94 249 ASN A N 1
ATOM 2050 C CA . ASN A 1 249 ? 6.523 -5.908 -33.904 1.00 67.94 249 ASN A CA 1
ATOM 2051 C C . ASN A 1 249 ? 5.672 -5.428 -32.717 1.00 67.94 249 ASN A C 1
ATOM 2053 O O . ASN A 1 249 ? 4.988 -6.244 -32.106 1.00 67.94 249 ASN A O 1
ATOM 2057 N N . GLY A 1 250 ? 5.755 -4.150 -32.337 1.00 68.56 250 GLY A N 1
ATOM 2058 C CA . GLY A 1 250 ? 5.073 -3.596 -31.164 1.00 68.56 250 GLY A CA 1
ATOM 2059 C C . GLY A 1 250 ? 4.317 -2.299 -31.441 1.00 68.56 250 GLY A C 1
ATOM 2060 O O . GLY A 1 250 ? 4.354 -1.753 -32.542 1.00 68.56 250 GLY A O 1
ATOM 2061 N N . ILE A 1 251 ? 3.672 -1.755 -30.403 1.00 75.25 251 ILE A N 1
ATOM 2062 C CA . ILE A 1 251 ? 2.913 -0.488 -30.461 1.00 75.25 251 ILE A CA 1
ATOM 2063 C C . ILE A 1 251 ? 3.782 0.677 -30.961 1.00 75.25 251 ILE A C 1
ATOM 2065 O O . ILE A 1 251 ? 3.262 1.593 -31.597 1.00 75.25 251 ILE A O 1
ATOM 2069 N N . LEU A 1 252 ? 5.099 0.652 -30.726 1.00 75.00 252 LEU A N 1
ATOM 2070 C CA . LEU A 1 252 ? 6.001 1.701 -31.201 1.00 75.00 252 LEU A CA 1
ATOM 2071 C C . LEU A 1 252 ? 6.006 1.797 -32.731 1.00 75.00 252 LEU A C 1
ATOM 2073 O O . LEU A 1 252 ? 5.926 2.904 -33.257 1.00 75.00 252 LEU A O 1
ATOM 2077 N N . SER A 1 253 ? 5.983 0.667 -33.447 1.00 70.75 253 SER A N 1
ATOM 2078 C CA . SER A 1 253 ? 5.846 0.656 -34.915 1.00 70.75 253 SER A CA 1
ATOM 2079 C C . SER A 1 253 ? 4.611 1.434 -35.404 1.00 70.75 253 SER A C 1
ATOM 2081 O O . SER A 1 253 ? 4.610 2.003 -36.494 1.00 70.75 253 SER A O 1
ATOM 2083 N N . THR A 1 254 ? 3.574 1.512 -34.563 1.00 68.94 254 THR A N 1
ATOM 2084 C CA . THR A 1 254 ? 2.329 2.246 -34.811 1.00 68.94 254 THR A CA 1
ATOM 2085 C C . THR A 1 254 ? 2.434 3.704 -34.339 1.00 68.94 254 THR A C 1
ATOM 2087 O O . THR A 1 254 ? 1.990 4.600 -35.045 1.00 68.94 254 THR A O 1
ATOM 2090 N N . ALA A 1 255 ? 3.060 3.986 -33.191 1.00 66.50 255 ALA A N 1
ATOM 2091 C CA . ALA A 1 255 ? 3.114 5.323 -32.584 1.00 66.50 255 ALA A CA 1
ATOM 2092 C C . ALA A 1 255 ? 4.091 6.316 -33.258 1.00 66.50 255 ALA A C 1
ATOM 2094 O O . ALA A 1 255 ? 3.900 7.526 -33.145 1.00 66.50 255 ALA A O 1
ATOM 2095 N N . LEU A 1 256 ? 5.115 5.834 -33.974 1.00 63.06 256 LEU A N 1
ATOM 2096 C CA . LEU A 1 256 ? 6.204 6.656 -34.538 1.00 63.06 256 LEU A CA 1
ATOM 2097 C C . LEU A 1 256 ? 5.840 7.548 -35.736 1.00 63.06 256 LEU A C 1
ATOM 2099 O O . LEU A 1 256 ? 6.694 8.274 -36.240 1.00 63.06 256 LEU A O 1
ATOM 2103 N N . GLN A 1 257 ? 4.596 7.522 -36.211 1.00 57.88 257 GLN A N 1
ATOM 2104 C CA . GLN A 1 257 ? 4.199 8.298 -37.393 1.00 57.88 257 GLN A CA 1
ATOM 2105 C C . GLN A 1 257 ? 3.901 9.783 -37.092 1.00 57.88 257 GLN A C 1
ATOM 2107 O O . GLN A 1 257 ? 3.743 10.562 -38.030 1.00 57.88 257 GLN A O 1
ATOM 2112 N N . ASN A 1 258 ? 3.892 10.202 -35.817 1.00 54.84 258 ASN A N 1
ATOM 2113 C CA . ASN A 1 258 ? 3.762 11.608 -35.414 1.00 54.84 258 ASN A CA 1
ATOM 2114 C C . ASN A 1 258 ? 5.135 12.222 -35.099 1.00 54.84 258 ASN A C 1
ATOM 2116 O O . ASN A 1 258 ? 5.809 11.817 -34.155 1.00 54.84 258 ASN A O 1
ATOM 2120 N N . ALA A 1 259 ? 5.536 13.220 -35.888 1.00 49.31 259 ALA A N 1
ATOM 2121 C CA . ALA A 1 259 ? 6.922 13.680 -36.022 1.00 49.31 259 ALA A CA 1
ATOM 2122 C C . ALA A 1 259 ? 7.529 14.474 -34.838 1.00 49.31 259 ALA A C 1
ATOM 2124 O O . ALA A 1 259 ? 8.700 14.835 -34.915 1.00 49.31 259 ALA A O 1
ATOM 2125 N N . ASP A 1 260 ? 6.799 14.716 -33.742 1.00 58.81 260 ASP A N 1
ATOM 2126 C CA . ASP A 1 260 ? 7.258 15.598 -32.647 1.00 58.81 260 ASP A CA 1
ATOM 2127 C C . ASP A 1 260 ? 7.500 14.890 -31.298 1.00 58.81 260 ASP A C 1
ATOM 2129 O O . ASP A 1 260 ? 7.895 15.524 -30.313 1.00 58.81 260 ASP A O 1
ATOM 2133 N N . SER A 1 261 ? 7.269 13.577 -31.211 1.00 62.28 261 SER A N 1
ATOM 2134 C CA . SER A 1 261 ? 7.433 12.833 -29.957 1.00 62.28 261 SER A CA 1
ATOM 2135 C C . SER A 1 261 ? 8.887 12.409 -29.735 1.00 62.28 261 SER A C 1
ATOM 2137 O O . SER A 1 261 ? 9.494 11.735 -30.563 1.00 62.28 261 SER A O 1
ATOM 2139 N N . VAL A 1 262 ? 9.448 12.754 -28.571 1.00 65.38 262 VAL A N 1
ATOM 2140 C CA . VAL A 1 262 ? 10.781 12.282 -28.167 1.00 65.38 262 VAL A CA 1
ATOM 2141 C C . VAL A 1 262 ? 10.682 10.823 -27.718 1.00 65.38 262 VAL A C 1
ATOM 2143 O O . VAL A 1 262 ? 9.955 10.512 -26.769 1.00 65.38 262 VAL A O 1
ATOM 2146 N N . ILE A 1 263 ? 11.427 9.943 -28.388 1.00 64.94 263 ILE A N 1
ATOM 2147 C CA . ILE A 1 263 ? 11.630 8.553 -27.966 1.00 64.94 263 ILE A CA 1
ATOM 2148 C C . ILE A 1 263 ? 12.766 8.543 -26.954 1.00 64.94 263 ILE A C 1
ATOM 2150 O O . ILE A 1 263 ? 13.863 9.024 -27.244 1.00 64.94 263 ILE A O 1
ATOM 2154 N N . ILE A 1 264 ? 12.509 7.993 -25.774 1.00 62.50 264 ILE A N 1
ATOM 2155 C CA . ILE A 1 264 ? 13.520 7.861 -24.729 1.00 62.50 264 ILE A CA 1
ATOM 2156 C C . ILE A 1 264 ? 13.849 6.372 -24.607 1.00 62.50 264 ILE A C 1
ATOM 2158 O O . ILE A 1 264 ? 13.067 5.641 -23.992 1.00 62.50 264 ILE A O 1
ATOM 2162 N N . PRO A 1 265 ? 14.955 5.892 -25.212 1.00 58.12 265 PRO A N 1
ATOM 2163 C CA . PRO A 1 265 ? 15.374 4.508 -25.041 1.00 58.12 265 PRO A CA 1
ATOM 2164 C C . PRO A 1 265 ? 15.736 4.230 -23.572 1.00 58.12 265 PRO A C 1
ATOM 2166 O O . PRO A 1 265 ? 16.215 5.147 -22.891 1.00 58.12 265 PRO A O 1
ATOM 2169 N N . PRO A 1 266 ? 15.569 2.990 -23.078 1.00 53.84 266 PRO A N 1
ATOM 2170 C CA . PRO A 1 266 ? 15.814 2.635 -21.676 1.00 53.84 266 PRO A CA 1
ATOM 2171 C C . PRO A 1 266 ? 17.197 3.073 -21.183 1.00 53.84 266 PRO A C 1
ATOM 2173 O O . PRO A 1 266 ? 17.323 3.642 -20.100 1.00 53.84 266 PRO A O 1
ATOM 2176 N N . ASP A 1 267 ? 18.211 2.917 -22.037 1.00 52.97 267 ASP A N 1
ATOM 2177 C CA . ASP A 1 267 ? 19.612 3.223 -21.730 1.00 52.97 267 ASP A CA 1
ATOM 2178 C C . ASP A 1 267 ? 19.908 4.734 -21.663 1.00 52.97 267 ASP A C 1
ATOM 2180 O O . ASP A 1 267 ? 20.913 5.162 -21.095 1.00 52.97 267 ASP A O 1
ATOM 2184 N N . SER A 1 268 ? 19.026 5.570 -22.224 1.00 47.34 268 SER A N 1
ATOM 2185 C CA . SER A 1 268 ? 19.154 7.035 -22.188 1.00 47.34 268 SER A CA 1
ATOM 2186 C C . SER A 1 268 ? 18.568 7.673 -20.930 1.00 47.34 268 SER A C 1
ATOM 2188 O O . SER A 1 268 ? 18.773 8.865 -20.698 1.00 47.34 268 SER A O 1
ATOM 2190 N N . ILE A 1 269 ? 17.893 6.892 -20.077 1.00 53.16 269 ILE A N 1
ATOM 2191 C CA . ILE A 1 269 ? 17.443 7.330 -18.750 1.00 53.16 269 ILE A CA 1
ATOM 2192 C C . ILE A 1 269 ? 18.643 7.282 -17.790 1.00 53.16 269 ILE A C 1
ATOM 2194 O O . ILE A 1 269 ? 18.660 6.589 -16.778 1.00 53.16 269 ILE A O 1
ATOM 2198 N N . THR A 1 270 ? 19.694 8.028 -18.119 1.00 41.56 270 THR A N 1
ATOM 2199 C CA . THR A 1 270 ? 20.851 8.245 -17.253 1.00 41.56 270 THR A CA 1
ATOM 2200 C C . THR A 1 270 ? 20.815 9.678 -16.740 1.00 41.56 270 THR A C 1
ATOM 2202 O O . THR A 1 270 ? 21.393 10.603 -17.297 1.00 41.56 270 THR A O 1
ATOM 2205 N N . GLY A 1 271 ? 20.117 9.856 -15.619 1.00 45.94 271 GLY A N 1
ATOM 2206 C CA . GLY A 1 271 ? 20.224 11.054 -14.793 1.00 45.94 271 GLY A CA 1
ATOM 2207 C C . GLY A 1 271 ? 19.348 12.247 -15.195 1.00 45.94 271 GLY A C 1
ATOM 2208 O O . GLY A 1 271 ? 19.255 12.666 -16.342 1.00 45.94 271 GLY A O 1
ATOM 2209 N N . LYS A 1 272 ? 18.779 12.857 -14.150 1.00 45.06 272 LYS A N 1
ATOM 2210 C CA . LYS A 1 272 ? 18.266 14.234 -14.081 1.00 45.06 272 LYS A CA 1
ATOM 2211 C C . LYS A 1 272 ? 17.170 14.610 -15.081 1.00 45.06 272 LYS A C 1
ATOM 2213 O O . LYS A 1 272 ? 17.394 15.377 -16.012 1.00 45.06 272 LYS A O 1
ATOM 2218 N N . LYS A 1 273 ? 15.941 14.229 -14.733 1.00 32.72 273 LYS A N 1
ATOM 2219 C CA . LYS A 1 273 ? 14.783 15.141 -14.675 1.00 32.72 273 LYS A CA 1
ATOM 2220 C C . LYS A 1 273 ? 13.650 14.439 -13.931 1.00 32.72 273 LYS A C 1
ATOM 2222 O 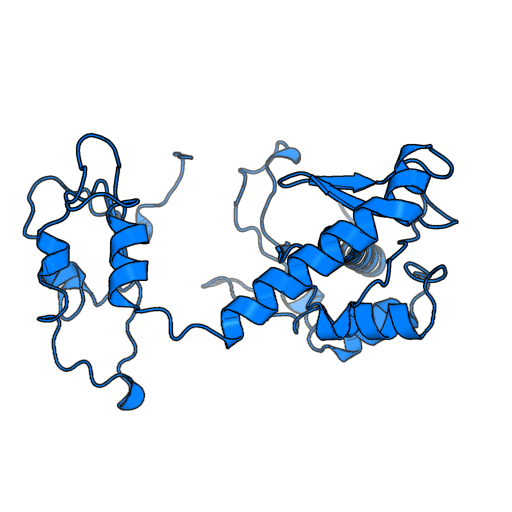O . LYS A 1 273 ? 13.031 13.526 -14.463 1.00 32.72 273 LYS A O 1
ATOM 2227 N N . CYS A 1 274 ? 13.402 14.861 -12.694 1.00 30.28 274 CYS A N 1
ATOM 2228 C CA . CYS A 1 274 ? 12.110 14.615 -12.066 1.00 30.28 274 CYS A CA 1
ATOM 2229 C C . CYS A 1 274 ? 11.067 15.448 -12.823 1.00 30.28 274 CYS A C 1
ATOM 2231 O O . CYS A 1 274 ? 11.306 16.635 -13.063 1.00 30.28 274 CYS A O 1
ATOM 2233 N N . PHE A 1 275 ? 9.962 14.819 -13.217 1.00 31.23 275 PHE A N 1
ATOM 2234 C CA . PHE A 1 275 ? 8.718 15.526 -13.513 1.00 31.23 275 PHE A CA 1
ATOM 2235 C C . PHE A 1 275 ? 7.974 15.805 -12.208 1.00 31.23 275 PHE A C 1
ATOM 2237 O O . PHE A 1 275 ? 8.075 14.955 -11.292 1.00 31.23 275 PHE A O 1
#

Sequence (275 aa):
NPNLSEKDIKLAFIHKLGTFAAACMNSRYNGTIFFGISDCKDGKSDHGEIKGIITSLVSNYKNQEWVEKHFRKTPFKSLQECSREEQSVFSRCMSSIRFIPIIDSDRVVIEIDIEPNFFICKFLKFKLNSSKYENGVYFLREDSLNVPLNPKSKEEENFISTKCKFLAEERRYIQSYKNITPINKQQKLKNLLCKEENKFSDDKYKYFLIINSYCTDECCKMSDFSDFEWVKQINWKAIFDFNPDSASNGILSTALQNADSVIIPPDSITGKKCF

Solvent-accessible surface area (backbone atoms only — not comparable to full-atom values): 16095 Å² total; per-residue (Å²): 125,94,78,72,50,74,66,55,52,53,50,53,48,53,53,54,51,49,46,52,45,27,3,25,44,47,49,42,37,71,47,74,50,68,42,31,51,37,56,59,87,68,80,78,49,55,62,70,39,79,72,35,38,57,42,83,84,48,64,80,58,71,42,59,64,44,55,46,44,47,61,71,70,42,98,49,58,30,41,67,80,31,54,75,67,48,54,54,37,56,52,69,28,41,53,62,57,41,77,44,74,42,84,101,50,71,24,24,33,38,38,37,42,29,48,43,45,36,95,69,44,49,80,65,69,48,35,42,31,44,98,92,30,78,86,33,34,43,27,31,56,56,88,95,44,70,45,71,45,57,82,94,32,72,66,39,51,44,35,74,75,44,50,39,54,54,39,30,50,53,41,39,50,59,56,52,51,70,75,70,53,86,67,55,61,67,58,52,49,43,38,71,71,24,69,76,48,96,51,80,49,68,90,82,47,82,42,72,47,79,47,60,78,74,76,85,52,83,90,59,73,71,87,69,65,71,93,50,57,68,57,55,75,53,75,43,62,32,37,41,46,69,30,94,57,21,70,82,80,33,69,50,58,60,45,66,81,54,93,80,48,49,74,46,52,66,86,68,74,69,78,90,77,88,130

Nearest PDB structures (foldseek):
  7ksp-assembly1_B  TM=8.076E-01  e=4.185E-11  Homo sapiens
  7ksp-assembly1_A  TM=8.023E-01  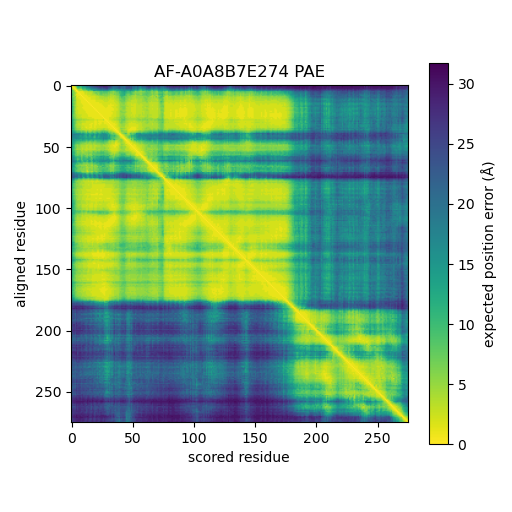e=2.603E-10  Homo sapiens
  8inp-assembly1_A  TM=3.291E-01  e=2.314E+00  Iris domestica
  2fmo-assembly1_A  TM=4.587E-01  e=7.827E+00  Escherichia coli